Protein 3MPX (pdb70)

Nearest PDB structures (foldseek):
  3mpx-assembly1_A  TM=1.003E+00  e=1.726E-41  Homo sapiens
  4h6y-assembly2_B  TM=5.375E-01  e=2.670E-09  Homo sapiens
  3ky9-assembly2_B  TM=4.849E-01  e=1.649E-07  Homo sapiens
  5n7e-assembly1_B  TM=8.230E-01  e=8.354E-04  Homo sapiens

Structure (mmCIF, N/CA/C/O backbone):
data_3MPX
#
_entry.id   3MPX
#
_cell.length_a   38.140
_cell.length_b   70.645
_cell.length_c   127.800
_cell.angle_alpha   90.000
_cell.angle_beta   90.000
_cell.angle_gamma   90.000
#
_symmetry.space_group_name_H-M   'P 21 21 21'
#
loop_
_entity.id
_entity.type
_entity.pdbx_description
1 polymer 'FYVE, RhoGEF and PH domain-containing protein 5'
2 non-polymer 'UNKNOWN ATOM OR ION'
#
loop_
_atom_site.group_PDB
_atom_site.id
_atom_site.type_symbol
_atom_site.label_atom_id
_atom_site.label_alt_id
_atom_site.label_comp_id
_atom_site.label_asym_id
_atom_site.label_entity_id
_atom_site.label_seq_id
_atom_site.pdbx_PDB_ins_code
_atom_site.Cartn_x
_atom_site.Cartn_y
_atom_site.Cartn_z
_atom_site.occupancy
_atom_site.B_iso_or_equiv
_atom_site.auth_seq_id
_atom_site.auth_comp_id
_atom_site.auth_asym_id
_atom_site.auth_atom_id
_atom_site.pdbx_PDB_model_num
ATOM 1 N N . GLN A 1 20 ? 26.811 6.668 19.751 1.00 16.60 890 GLN A N 1
ATOM 2 C CA . GLN A 1 20 ? 26.928 6.071 18.406 1.00 16.30 890 GLN A CA 1
ATOM 3 C C . GLN A 1 20 ? 27.072 4.545 18.448 1.00 20.57 890 GLN A C 1
ATOM 4 O O . GLN A 1 20 ? 26.276 3.859 17.817 1.00 20.79 890 GLN A O 1
ATOM 10 N N . SER A 1 21 ? 28.064 4.019 19.196 1.00 16.98 891 SER A N 1
ATOM 11 C CA . SER A 1 21 ? 28.266 2.576 19.417 1.00 16.32 891 SER A CA 1
ATOM 12 C C . SER A 1 21 ? 27.147 2.152 20.365 1.00 19.44 891 SER A C 1
ATOM 13 O O . SER A 1 21 ? 26.507 1.116 20.181 1.00 19.76 891 SER A O 1
ATOM 16 N N . ARG A 1 22 ? 26.898 2.997 21.360 1.00 15.84 892 ARG A N 1
ATOM 17 C CA . ARG A 1 22 ? 25.876 2.826 22.370 1.00 15.83 892 ARG A CA 1
ATOM 18 C C . ARG A 1 22 ? 24.492 2.694 21.735 1.00 22.43 892 ARG A C 1
ATOM 19 O O . ARG A 1 22 ? 23.774 1.756 22.084 1.00 23.23 892 ARG A O 1
ATOM 27 N N . ALA A 1 23 ? 24.162 3.552 20.741 1.00 19.21 893 ALA A N 1
ATOM 28 C CA . ALA A 1 23 ? 22.880 3.483 20.028 1.00 18.65 893 ALA A CA 1
ATOM 29 C C . ALA A 1 23 ? 22.863 2.286 19.066 1.00 23.91 893 ALA A C 1
ATOM 30 O O . ALA A 1 23 ? 21.809 1.691 18.838 1.00 23.82 893 ALA A O 1
ATOM 32 N N . LEU A 1 24 ? 24.045 1.906 18.532 1.00 20.29 894 LEU A N 1
ATOM 33 C CA . LEU A 1 24 ? 24.164 0.757 17.639 1.00 18.77 894 LEU A CA 1
ATOM 34 C C . LEU A 1 24 ? 23.823 -0.541 18.392 1.00 23.99 894 LEU A C 1
ATOM 35 O O . LEU A 1 24 ? 23.042 -1.343 17.873 1.00 26.81 894 LEU A O 1
ATOM 40 N N . VAL A 1 25 ? 24.363 -0.724 19.609 1.00 16.53 895 VAL A N 1
ATOM 41 C CA . VAL A 1 25 ? 24.119 -1.913 20.425 1.00 15.48 895 VAL A CA 1
ATOM 42 C C . VAL A 1 25 ? 22.624 -2.001 20.857 1.00 20.35 895 VAL A C 1
ATOM 43 O O . VAL A 1 25 ? 22.095 -3.110 21.012 1.00 20.45 895 VAL A O 1
ATOM 47 N N . ILE A 1 26 ? 21.957 -0.845 21.056 1.00 16.44 896 ILE A N 1
ATOM 48 C CA . ILE A 1 26 ? 20.550 -0.811 21.459 1.00 16.37 896 ILE A CA 1
ATOM 49 C C . ILE A 1 26 ? 19.637 -1.267 20.278 1.00 21.38 896 ILE A C 1
ATOM 50 O O . ILE A 1 26 ? 18.683 -2.011 20.512 1.00 21.77 896 ILE A O 1
ATOM 55 N N . ALA A 1 27 ? 19.969 -0.889 19.025 1.00 16.78 897 ALA A N 1
ATOM 56 C CA . ALA A 1 27 ? 19.196 -1.299 17.858 1.00 16.34 897 ALA A CA 1
ATOM 57 C C . ALA A 1 27 ? 19.394 -2.769 17.642 1.00 20.50 897 ALA A C 1
ATOM 58 O O . ALA A 1 27 ? 18.449 -3.468 17.291 1.00 21.23 897 ALA A O 1
ATOM 60 N N . GLN A 1 28 ? 20.612 -3.264 17.930 1.00 17.63 898 GLN A N 1
ATOM 61 C CA . GLN A 1 28 ? 20.943 -4.687 17.876 1.00 17.15 898 GLN A CA 1
ATOM 62 C C . GLN A 1 28 ? 20.132 -5.405 18.981 1.00 22.49 898 GLN A C 1
ATOM 63 O O . GLN A 1 28 ? 19.542 -6.443 18.693 1.00 24.14 898 GLN A O 1
ATOM 69 N N . GLU A 1 29 ? 20.017 -4.797 20.202 1.00 17.75 899 GLU A N 1
ATOM 70 C CA . GLU A 1 29 ? 19.222 -5.315 21.331 1.00 17.68 899 GLU A CA 1
ATOM 71 C C . GLU A 1 29 ? 17.742 -5.362 20.963 1.00 21.36 899 GLU A C 1
ATOM 72 O O . GLU A 1 29 ? 17.020 -6.266 21.385 1.00 20.73 899 GLU A O 1
ATOM 78 N N . LEU A 1 30 ? 17.303 -4.387 20.163 1.00 18.70 900 LEU A N 1
ATOM 79 C CA . LEU A 1 30 ? 15.937 -4.271 19.690 1.00 18.76 900 LEU A CA 1
ATOM 80 C C . LEU A 1 30 ? 15.654 -5.348 18.662 1.00 22.58 900 LEU A C 1
ATOM 81 O O . LEU A 1 30 ? 14.620 -6.002 18.766 1.00 22.97 900 LEU A O 1
ATOM 86 N N . LEU A 1 31 ? 16.585 -5.574 17.704 1.00 18.15 901 LEU A N 1
ATOM 87 C CA . LEU A 1 31 ? 16.421 -6.613 16.684 1.00 17.34 901 LEU A CA 1
ATOM 88 C C . LEU A 1 31 ? 16.390 -8.025 17.273 1.00 19.18 901 LEU A C 1
ATOM 89 O O . LEU A 1 31 ? 15.499 -8.787 16.932 1.00 19.44 901 LEU A O 1
ATOM 94 N N . SER A 1 32 ? 17.346 -8.370 18.143 1.00 14.98 902 SER A N 1
ATOM 95 C CA . SER A 1 32 ? 17.450 -9.702 18.742 1.00 14.76 902 SER A CA 1
ATOM 96 C C . SER A 1 32 ? 16.198 -10.073 19.535 1.00 17.69 902 SER A C 1
ATOM 97 O O . SER A 1 32 ? 15.675 -11.194 19.380 1.00 15.87 902 SER A O 1
ATOM 100 N N . SER A 1 33 ? 15.715 -9.111 20.370 1.00 14.18 903 SER A N 1
ATOM 101 C CA . SER A 1 33 ? 14.507 -9.249 21.182 1.00 13.08 903 SER A CA 1
ATOM 102 C C . SER A 1 33 ? 13.254 -9.249 20.299 1.00 16.32 903 SER A C 1
ATOM 103 O O . SER A 1 33 ? 12.283 -9.933 20.637 1.00 16.97 903 SER A O 1
ATOM 106 N N . GLU A 1 34 ? 13.278 -8.521 19.164 1.00 11.09 904 GLU A N 1
ATOM 107 C CA . GLU A 1 34 ? 12.148 -8.557 18.242 1.00 11.37 904 GLU A CA 1
ATOM 108 C C . GLU A 1 34 ? 12.014 -9.960 17.632 1.00 16.97 904 GLU A C 1
ATOM 109 O O . GLU A 1 34 ? 10.899 -10.471 17.605 1.00 18.25 904 GLU A O 1
ATOM 115 N N . LYS A 1 35 ? 13.143 -10.594 17.192 1.00 11.77 905 LYS A N 1
ATOM 116 C CA . LYS A 1 35 ? 13.172 -11.958 16.636 1.00 10.61 905 LYS A CA 1
ATOM 117 C C . LYS A 1 35 ? 12.483 -12.909 17.612 1.00 13.89 905 LYS A C 1
ATOM 118 O O . LYS A 1 35 ? 11.536 -13.608 17.239 1.00 14.24 905 LYS A O 1
ATOM 124 N N . ALA A 1 36 ? 12.935 -12.895 18.877 1.00 8.96 906 ALA A N 1
ATOM 125 C CA . ALA A 1 36 ? 12.392 -13.734 19.946 1.00 7.69 906 ALA A CA 1
ATOM 126 C C . ALA A 1 36 ? 10.892 -13.523 20.168 1.00 12.58 906 ALA A C 1
ATOM 127 O O . ALA A 1 36 ? 10.195 -14.479 20.523 1.00 13.95 906 ALA A O 1
ATOM 129 N N . TYR A 1 37 ? 10.408 -12.273 19.957 1.00 7.38 907 TYR A N 1
ATOM 130 C CA . TYR A 1 37 ? 9.022 -11.859 20.119 1.00 6.23 907 TYR A CA 1
ATOM 131 C C . TYR A 1 37 ? 8.150 -12.366 18.976 1.00 15.09 907 TYR A C 1
ATOM 132 O O . TYR A 1 37 ? 7.016 -12.799 19.214 1.00 15.33 907 TYR A O 1
ATOM 141 N N . VAL A 1 38 ? 8.684 -12.315 17.740 1.00 14.40 908 VAL A N 1
ATOM 142 C CA . VAL A 1 38 ? 8.019 -12.755 16.511 1.00 15.16 908 VAL A CA 1
ATOM 143 C C . VAL A 1 38 ? 7.887 -14.290 16.532 1.00 26.19 908 VAL A C 1
ATOM 144 O O . VAL A 1 38 ? 6.837 -14.818 16.168 1.00 26.72 908 VAL A O 1
ATOM 148 N N . GLU A 1 39 ? 8.915 -14.984 17.054 1.00 26.76 909 GLU A N 1
ATOM 149 C CA . GLU A 1 39 ? 8.950 -16.436 17.262 1.00 27.72 909 GLU A CA 1
ATOM 150 C C . GLU A 1 39 ? 7.841 -16.799 18.279 1.00 32.59 909 GLU A C 1
ATOM 151 O O . GLU A 1 39 ? 7.119 -17.780 18.098 1.00 33.20 909 GLU A O 1
ATOM 165 N N . LEU A 1 41 ? 5.128 -14.852 19.014 1.00 17.42 911 LEU A N 1
ATOM 166 C CA . LEU A 1 41 ? 3.803 -14.545 18.468 1.00 15.86 911 LEU A CA 1
ATOM 167 C C . LEU A 1 41 ? 3.341 -15.603 17.488 1.00 20.83 911 LEU A C 1
ATOM 168 O O . LEU A 1 41 ? 2.138 -15.839 17.382 1.00 21.69 911 LEU A O 1
ATOM 173 N N . GLN A 1 42 ? 4.308 -16.240 16.791 1.00 17.12 912 GLN A N 1
ATOM 174 C CA . GLN A 1 42 ? 4.153 -17.312 15.809 1.00 16.46 912 GLN A CA 1
ATOM 175 C C . GLN A 1 42 ? 3.461 -18.492 16.481 1.00 20.52 912 GLN A C 1
ATOM 176 O O . GL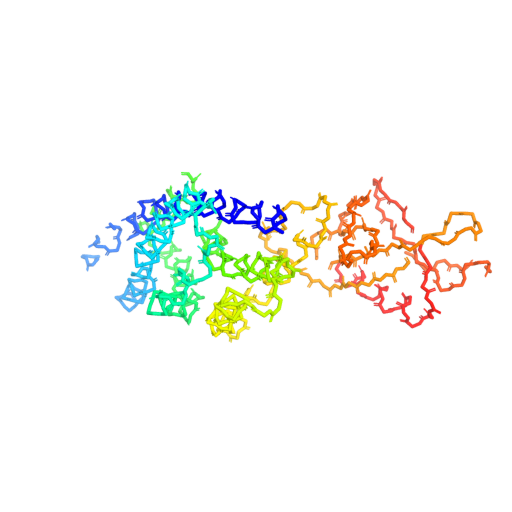N A 1 42 ? 2.326 -18.805 16.124 1.00 18.92 912 GLN A O 1
ATOM 182 N N . HIS A 1 43 ? 4.126 -19.087 17.499 1.00 19.91 913 HIS A N 1
ATOM 183 C CA . HIS A 1 43 ? 3.697 -20.255 18.289 1.00 21.49 913 HIS A CA 1
ATOM 184 C C . HIS A 1 43 ? 2.447 -19.993 19.102 1.00 24.22 913 HIS A C 1
ATOM 185 O O . HIS A 1 43 ? 1.707 -20.931 19.410 1.00 22.99 913 HIS A O 1
ATOM 192 N N . LEU A 1 44 ? 2.181 -18.713 19.407 1.00 19.93 914 LEU A N 1
ATOM 193 C CA . LEU A 1 44 ? 0.967 -18.308 20.072 1.00 18.82 914 LEU A CA 1
ATOM 194 C C . LEU A 1 44 ? -0.189 -18.486 19.084 1.00 23.94 914 LEU A C 1
ATOM 195 O O . LEU A 1 44 ? -1.218 -19.050 19.438 1.00 23.66 914 LEU A O 1
ATOM 200 N N . ASN A 1 45 ? 0.001 -18.049 17.831 1.00 21.33 915 ASN A N 1
ATOM 201 C CA . ASN A 1 45 ? -1.021 -18.132 16.795 1.00 21.11 915 ASN A CA 1
ATOM 202 C C . ASN A 1 45 ? -1.309 -19.563 16.356 1.00 26.11 915 ASN A C 1
ATOM 203 O O . ASN A 1 45 ? -2.456 -19.886 16.042 1.00 25.71 915 ASN A O 1
ATOM 208 N N . LEU A 1 46 ? -0.290 -20.418 16.367 1.00 23.80 916 LEU A N 1
ATOM 209 C CA . LEU A 1 46 ? -0.445 -21.811 15.987 1.00 24.62 916 LEU A CA 1
ATOM 210 C C . LEU A 1 46 ? -1.055 -22.611 17.128 1.00 29.05 916 LEU A C 1
ATOM 211 O O . LEU A 1 46 ? -2.025 -23.328 16.902 1.00 30.08 916 LEU A O 1
ATOM 216 N N . ASP A 1 47 ? -0.502 -22.485 18.343 1.00 24.20 917 ASP A N 1
ATOM 217 C CA . ASP A 1 47 ? -0.897 -23.299 19.488 1.00 23.37 917 ASP A CA 1
ATOM 218 C C . ASP A 1 47 ? -2.007 -22.703 20.362 1.00 23.91 917 ASP A C 1
ATOM 219 O O . ASP A 1 47 ? -2.647 -23.446 21.118 1.00 22.88 917 ASP A O 1
ATOM 224 N N . PHE A 1 48 ? -2.231 -21.389 20.290 1.00 17.68 918 PHE A N 1
ATOM 225 C CA . PHE A 1 48 ? -3.276 -20.799 21.104 1.00 16.02 918 PHE A CA 1
ATOM 226 C C . PHE A 1 48 ? -4.434 -20.355 20.220 1.00 22.62 918 PHE A C 1
ATOM 227 O O . PHE A 1 48 ? -5.484 -20.981 20.284 1.00 24.48 918 PHE A O 1
ATOM 235 N N . HIS A 1 49 ? -4.246 -19.333 19.373 1.00 17.78 919 HIS A N 1
ATOM 236 C CA . HIS A 1 49 ? -5.302 -18.853 18.498 1.00 17.72 919 HIS A CA 1
ATOM 237 C C . HIS A 1 49 ? -5.859 -20.014 17.637 1.00 23.22 919 HIS A C 1
ATOM 238 O O . HIS A 1 49 ? -7.058 -20.304 17.728 1.00 23.97 919 HIS A O 1
ATOM 245 N N . GLY A 1 50 ? -4.991 -20.684 16.868 1.00 18.63 920 GLY A N 1
ATOM 246 C CA . GLY A 1 50 ? -5.364 -21.800 16.005 1.00 18.10 920 GLY A CA 1
ATOM 247 C C . GLY A 1 50 ? -6.162 -22.893 16.699 1.00 23.95 920 GLY A C 1
ATOM 248 O O . GLY A 1 50 ? -7.240 -23.265 16.227 1.00 23.83 920 GLY A O 1
ATOM 249 N N . ALA A 1 51 ? -5.661 -23.386 17.857 1.00 21.09 921 ALA A N 1
ATOM 250 C CA . ALA A 1 51 ? -6.314 -24.445 18.634 1.00 20.83 921 ALA A CA 1
ATOM 251 C C . ALA A 1 51 ? -7.660 -24.006 19.224 1.00 26.10 921 ALA A C 1
ATOM 252 O O . ALA A 1 51 ? -8.589 -24.816 19.297 1.00 25.41 921 ALA A O 1
ATOM 254 N N . VAL A 1 52 ? -7.767 -22.729 19.628 1.00 23.91 922 VAL A N 1
ATOM 255 C CA . VAL A 1 52 ? -9.003 -22.183 20.188 1.00 24.27 922 VAL A CA 1
ATOM 256 C C . VAL A 1 52 ? -10.013 -21.932 19.049 1.00 31.10 922 VAL A C 1
ATOM 257 O O . VAL A 1 52 ? -11.186 -22.282 19.205 1.00 30.20 922 VAL A O 1
ATOM 269 N N . ARG A 1 54 ? -10.166 -23.626 16.210 1.00 27.81 924 ARG A N 1
ATOM 270 C CA . ARG A 1 54 ? -10.565 -25.002 15.891 1.00 26.69 924 ARG A CA 1
ATOM 271 C C . ARG A 1 54 ? -11.638 -25.484 16.873 1.00 29.32 924 ARG A C 1
ATOM 272 O O . ARG A 1 54 ? -12.683 -25.967 16.430 1.00 30.37 924 ARG A O 1
ATOM 280 N N . ALA A 1 55 ? -11.416 -25.295 18.188 1.00 23.44 925 ALA A N 1
ATOM 281 C CA . ALA A 1 55 ? -12.390 -25.688 19.211 1.00 22.45 925 ALA A CA 1
ATOM 282 C C . ALA A 1 55 ? -13.704 -24.921 19.051 1.00 25.36 925 ALA A C 1
ATOM 283 O O . ALA A 1 55 ? -14.737 -25.560 18.874 1.00 25.85 925 ALA A O 1
ATOM 285 N N . LEU A 1 56 ? -13.665 -23.559 19.078 1.00 20.17 926 LEU A N 1
ATOM 286 C CA . LEU A 1 56 ? -14.842 -22.681 18.963 1.00 18.25 926 LEU A CA 1
ATOM 287 C C . LEU A 1 56 ? -15.676 -22.995 17.712 1.00 22.44 926 LEU A C 1
ATOM 288 O O . LEU A 1 56 ? -16.902 -23.037 17.820 1.00 20.79 926 LEU A O 1
ATOM 293 N N . ASP A 1 57 ? -15.015 -23.311 16.561 1.00 21.29 927 ASP A N 1
ATOM 294 C CA . ASP A 1 57 ? -15.672 -23.738 15.309 1.00 21.98 927 ASP A CA 1
ATOM 295 C C . ASP A 1 57 ? -16.504 -25.013 15.526 1.00 27.78 927 ASP A C 1
ATOM 296 O O . ASP A 1 57 ? -17.588 -25.125 14.938 1.00 28.56 927 ASP A O 1
ATOM 301 N N . ASP A 1 58 ? -16.017 -25.954 16.396 1.00 23.81 928 ASP A N 1
ATOM 302 C CA . ASP A 1 58 ? -16.729 -27.198 16.736 1.00 23.07 928 ASP A CA 1
ATOM 303 C C . ASP A 1 58 ? -17.929 -26.899 17.639 1.00 29.78 928 ASP A C 1
ATOM 304 O O . ASP A 1 58 ? -18.986 -27.534 17.520 1.00 28.25 928 ASP A O 1
ATOM 317 N N . ASP A 1 60 ? -19.760 -24.324 17.695 1.00 31.37 930 ASP A N 1
ATOM 318 C CA . ASP A 1 60 ? -20.859 -23.663 17.000 1.00 30.71 930 ASP A CA 1
ATOM 319 C C . ASP A 1 60 ? -22.059 -24.620 16.889 1.00 34.81 930 ASP A C 1
ATOM 320 O O . ASP A 1 60 ? -23.191 -24.196 17.116 1.00 34.76 930 ASP A O 1
ATOM 325 N N . HIS A 1 61 ? -21.779 -25.929 16.660 1.00 31.33 931 HIS A N 1
ATOM 326 C CA . HIS A 1 61 ? -22.732 -27.040 16.525 1.00 30.59 931 HIS A CA 1
ATOM 327 C C . HIS A 1 61 ? -23.134 -27.725 17.858 1.00 33.43 931 HIS A C 1
ATOM 328 O O . HIS A 1 61 ? -23.939 -28.657 17.814 1.00 33.85 931 HIS A O 1
ATOM 335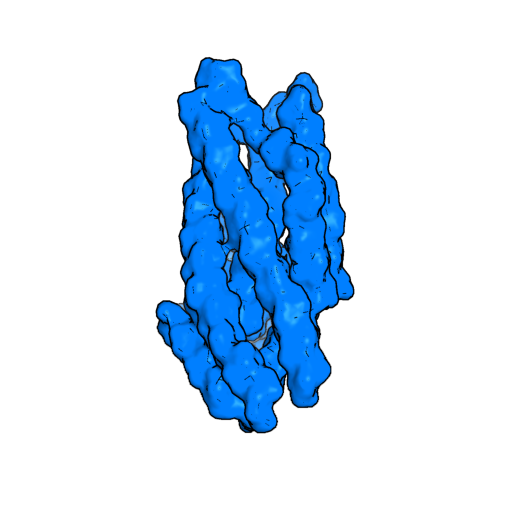 N N . GLU A 1 62 ? -22.616 -27.272 19.026 1.00 28.63 932 GLU A N 1
ATOM 336 C CA . GLU A 1 62 ? -22.951 -27.841 20.352 1.00 42.52 932 GLU A CA 1
ATOM 337 C C . GLU A 1 62 ? -24.447 -28.170 20.506 1.00 62.30 932 GLU A C 1
ATOM 338 O O . GLU A 1 62 ? -25.289 -27.473 19.942 1.00 15.81 932 GLU A O 1
ATOM 344 N N . ASP A 1 65 ? -23.346 -18.359 26.148 1.00 23.01 935 ASP A N 1
ATOM 345 C CA . ASP A 1 65 ? -22.880 -19.460 25.294 1.00 23.42 935 ASP A CA 1
ATOM 346 C C . ASP A 1 65 ? -22.347 -18.953 23.925 1.00 29.46 935 ASP A C 1
ATOM 347 O O . ASP A 1 65 ? -21.135 -18.847 23.798 1.00 30.45 935 ASP A O 1
ATOM 349 N N . THR A 1 66 ? -23.218 -18.611 22.925 1.00 26.38 936 THR A N 1
ATOM 350 C CA . THR A 1 66 ? -22.804 -18.055 21.606 1.00 26.34 936 THR A CA 1
ATOM 351 C C . THR A 1 66 ? -22.095 -16.707 21.868 1.00 28.91 936 THR A C 1
ATOM 352 O O . THR A 1 66 ? -21.085 -16.380 21.226 1.00 29.23 936 THR A O 1
ATOM 356 N N . LEU A 1 67 ? -22.652 -15.938 22.817 1.00 22.59 937 LEU A N 1
ATOM 357 C CA . LEU A 1 67 ? -22.161 -14.629 23.222 1.00 21.65 937 LEU A CA 1
ATOM 358 C C . LEU A 1 67 ? -20.683 -14.675 23.660 1.00 26.11 937 LEU A C 1
ATOM 359 O O . LEU A 1 67 ? -19.864 -13.891 23.157 1.00 25.27 937 LEU A O 1
ATOM 364 N N . ALA A 1 68 ? -20.365 -15.621 24.572 1.00 21.46 938 ALA A N 1
ATOM 365 C CA . ALA A 1 68 ? -19.044 -15.867 25.107 1.00 20.15 938 ALA A CA 1
ATOM 366 C C . ALA A 1 68 ? -18.075 -16.211 23.972 1.00 22.83 938 ALA A C 1
ATOM 367 O O . ALA A 1 68 ? -16.983 -15.638 23.912 1.00 22.64 938 ALA A O 1
ATOM 369 N N . ARG A 1 69 ? -18.500 -17.089 23.042 1.00 18.90 939 ARG A N 1
ATOM 370 C CA . ARG A 1 69 ? -17.726 -17.505 21.871 1.00 19.17 939 ARG A CA 1
ATOM 371 C C . ARG A 1 69 ? -17.424 -16.305 20.946 1.00 23.96 939 ARG A C 1
ATOM 372 O O . ARG A 1 69 ? -16.283 -16.136 20.497 1.00 23.32 939 ARG A O 1
ATOM 380 N N . GLU A 1 70 ? -18.455 -15.470 20.664 1.00 20.33 940 GLU A N 1
ATOM 381 C CA . GLU A 1 70 ? -18.302 -14.323 19.761 1.00 19.55 940 GLU A CA 1
ATOM 382 C C . GLU A 1 70 ? -17.319 -13.292 20.297 1.00 21.17 940 GLU A C 1
ATOM 383 O O . GLU A 1 70 ? -16.523 -12.746 19.530 1.00 20.63 940 GLU A O 1
ATOM 389 N N . GLU A 1 71 ? -17.356 -13.069 21.617 1.00 16.17 941 GLU A N 1
ATOM 390 C CA . GLU A 1 71 ? -16.455 -12.180 22.325 1.00 15.09 941 GLU A CA 1
ATOM 391 C C . GLU A 1 71 ? -15.066 -12.800 22.339 1.00 20.47 941 GLU A C 1
ATOM 392 O O . GLU A 1 71 ? -14.111 -12.103 21.997 1.00 20.68 941 GLU A O 1
ATOM 398 N N . LEU A 1 72 ? -14.953 -14.133 22.586 1.00 17.37 942 LEU A N 1
ATOM 399 C CA . LEU A 1 72 ? -13.661 -14.830 22.494 1.00 17.34 942 LEU A CA 1
ATOM 400 C C . LEU A 1 72 ? -13.041 -14.660 21.091 1.00 22.08 942 LEU A C 1
ATOM 401 O O . LEU A 1 72 ? -11.872 -14.284 20.970 1.00 21.84 942 LEU A O 1
ATOM 406 N N . ARG A 1 73 ? -13.853 -14.881 20.041 1.00 17.91 943 ARG A N 1
ATOM 407 C CA . ARG A 1 73 ? -13.445 -14.737 18.649 1.00 17.49 943 ARG A CA 1
ATOM 408 C C . ARG A 1 73 ? -12.929 -13.320 18.300 1.00 20.12 943 ARG A C 1
ATOM 409 O O . ARG A 1 73 ? -11.976 -13.200 17.517 1.00 20.21 943 ARG A O 1
ATOM 417 N N . GLN A 1 74 ? -13.558 -12.260 18.875 1.00 14.33 944 GLN A N 1
ATOM 418 C CA . GLN A 1 74 ? -13.191 -10.860 18.612 1.00 13.27 944 GLN A CA 1
ATOM 419 C C . GLN A 1 74 ? -11.821 -10.532 19.218 1.00 17.33 944 GLN A C 1
ATOM 420 O O . GLN A 1 74 ? -10.938 -10.110 18.490 1.00 16.15 944 GLN A O 1
ATOM 426 N N . GLY A 1 75 ? -11.645 -10.820 20.510 1.00 15.41 945 GLY A N 1
ATOM 427 C CA . GLY A 1 75 ? -10.400 -10.639 21.251 1.00 14.92 945 GLY A CA 1
ATOM 428 C C . GLY A 1 75 ? -9.274 -11.470 20.678 1.00 19.23 945 GLY A C 1
ATOM 429 O O . GLY A 1 75 ? -8.139 -11.004 20.604 1.00 20.17 945 GLY A O 1
ATOM 430 N N . LEU A 1 76 ? -9.582 -12.685 20.215 1.00 15.43 946 LEU A N 1
ATOM 431 C CA . LEU A 1 76 ? -8.585 -13.577 19.597 1.00 14.49 946 LEU A CA 1
ATOM 432 C C . LEU A 1 76 ? -8.205 -13.155 18.188 1.00 14.57 946 LEU A C 1
ATOM 433 O O . LEU A 1 76 ? -7.159 -13.574 17.725 1.00 12.20 946 LEU A O 1
ATOM 438 N N . SER A 1 77 ? -9.031 -12.314 17.511 1.00 11.71 947 SER A N 1
ATOM 439 C CA . SER A 1 77 ? -8.759 -11.871 16.136 1.00 11.61 947 SER A CA 1
ATOM 440 C C . SER A 1 77 ? -7.553 -10.931 16.044 1.00 15.30 947 SER A C 1
ATOM 441 O O . SER A 1 77 ? -6.930 -10.812 14.985 1.00 15.71 947 SER A O 1
ATOM 444 N N . GLU A 1 78 ? -7.228 -10.283 17.163 1.00 10.69 948 GLU A N 1
ATOM 445 C CA . GLU A 1 78 ? -6.136 -9.341 17.308 1.00 10.00 948 GLU A CA 1
ATOM 446 C C . GLU A 1 78 ? -4.761 -9.992 17.231 1.00 14.75 948 GLU A C 1
ATOM 447 O O . GLU A 1 78 ? -3.828 -9.363 16.733 1.00 14.53 948 GLU A O 1
ATOM 453 N N . LEU A 1 79 ? -4.642 -11.261 17.678 1.00 12.07 949 LEU A N 1
ATOM 454 C CA . LEU A 1 79 ? -3.375 -12.000 17.701 1.00 11.43 949 LEU A CA 1
ATOM 455 C C . LEU A 1 79 ? -2.738 -12.119 16.318 1.00 12.95 949 LEU A C 1
ATOM 456 O O . LEU A 1 79 ? -1.596 -11.672 16.216 1.00 11.64 949 LEU A O 1
ATOM 461 N N . PRO A 1 80 ? -3.442 -12.600 15.240 1.00 9.45 950 PRO A N 1
ATOM 462 C CA . PRO A 1 80 ? -2.814 -12.644 13.892 1.00 8.02 950 PRO A CA 1
ATOM 463 C C . PRO A 1 80 ? -2.406 -11.267 13.334 1.00 12.40 950 PRO A C 1
ATOM 464 O O . PRO A 1 80 ? -1.352 -11.139 12.698 1.00 11.32 950 PRO A O 1
ATOM 468 N N . ALA A 1 81 ? -3.225 -10.233 13.610 1.00 9.32 951 ALA A N 1
ATOM 469 C CA . ALA A 1 81 ? -2.975 -8.856 13.201 1.00 9.22 951 ALA A CA 1
ATOM 470 C C . ALA A 1 81 ? -1.705 -8.332 13.853 1.00 13.98 951 ALA A C 1
ATOM 471 O O . ALA A 1 81 ? -0.968 -7.577 13.216 1.00 13.90 951 ALA A O 1
ATOM 473 N N . ILE A 1 82 ? -1.466 -8.712 15.132 1.00 10.68 952 ILE A N 1
ATOM 474 C CA . ILE A 1 82 ? -0.274 -8.312 15.885 1.00 10.45 952 ILE A CA 1
ATOM 475 C C . ILE A 1 82 ? 0.920 -9.068 15.339 1.00 15.05 952 ILE A C 1
ATOM 476 O O . ILE A 1 82 ? 1.924 -8.444 15.034 1.00 14.70 952 ILE A O 1
ATOM 481 N N . HIS A 1 83 ? 0.790 -10.386 15.148 1.00 14.04 953 HIS A N 1
ATOM 482 C CA . HIS A 1 83 ? 1.849 -11.218 14.575 1.00 15.26 953 HIS A CA 1
ATOM 483 C C . HIS A 1 83 ? 2.393 -10.625 13.244 1.00 20.01 953 HIS A C 1
ATOM 484 O O . HIS A 1 83 ? 3.611 -10.496 13.077 1.00 19.55 953 HIS A O 1
ATOM 491 N N . ASP A 1 84 ? 1.475 -10.217 12.339 1.00 15.96 954 ASP A N 1
ATOM 492 C CA . ASP A 1 84 ? 1.782 -9.650 11.041 1.00 15.31 954 ASP A CA 1
ATOM 493 C C . ASP A 1 84 ? 2.482 -8.323 11.184 1.00 20.51 954 ASP A C 1
ATOM 494 O O . ASP A 1 84 ? 3.440 -8.061 10.437 1.00 22.14 954 ASP A O 1
ATOM 499 N N . LEU A 1 85 ? 2.046 -7.504 12.174 1.00 15.34 955 LEU A N 1
ATOM 500 C CA . LEU A 1 85 ? 2.625 -6.189 12.452 1.00 14.98 955 LEU A CA 1
ATOM 501 C C . LEU A 1 85 ? 4.093 -6.324 12.806 1.00 21.07 955 LEU A C 1
ATOM 502 O O . LEU A 1 85 ? 4.925 -5.628 12.218 1.00 22.73 955 LEU A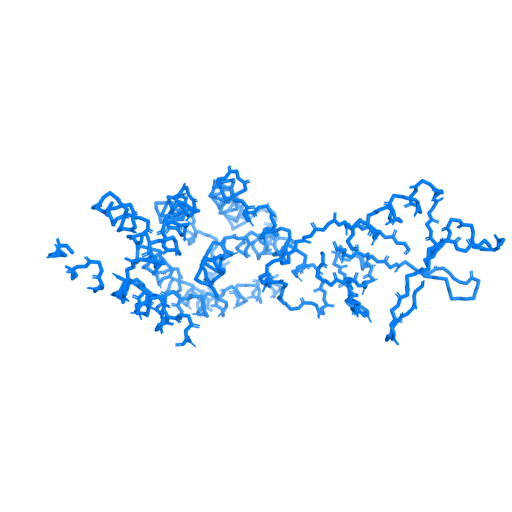 O 1
ATOM 507 N N . HIS A 1 86 ? 4.406 -7.257 13.721 1.00 16.72 956 HIS A N 1
ATOM 508 C CA . HIS A 1 86 ? 5.747 -7.497 14.220 1.00 16.16 956 HIS A CA 1
ATOM 509 C C . HIS A 1 86 ? 6.602 -8.273 13.221 1.00 21.48 956 HIS A C 1
ATOM 510 O O . HIS A 1 86 ? 7.808 -7.995 13.123 1.00 21.14 956 HIS A O 1
ATOM 517 N N . GLN A 1 87 ? 5.981 -9.158 12.404 1.00 18.46 957 GLN A N 1
ATOM 518 C CA . GLN A 1 87 ? 6.708 -9.837 11.323 1.00 18.45 957 GLN A CA 1
ATOM 519 C C . GLN A 1 87 ? 7.320 -8.752 10.388 1.00 19.51 957 GLN A C 1
ATOM 520 O O . GLN A 1 87 ? 8.500 -8.840 10.059 1.00 18.92 957 GLN A O 1
ATOM 526 N N . GLY A 1 88 ? 6.539 -7.710 10.083 1.00 13.38 958 GLY A N 1
ATOM 527 C CA . GLY A 1 88 ? 6.965 -6.577 9.274 1.00 13.21 958 GLY A CA 1
ATOM 528 C C . GLY A 1 88 ? 8.054 -5.729 9.900 1.00 19.08 958 GLY A C 1
ATOM 529 O O . GLY A 1 88 ? 9.008 -5.371 9.201 1.00 19.25 958 GLY A O 1
ATOM 530 N N . ILE A 1 89 ? 7.901 -5.376 11.224 1.00 15.64 959 ILE A N 1
ATOM 531 C CA . ILE A 1 89 ? 8.858 -4.607 12.036 1.00 15.17 959 ILE A CA 1
ATOM 532 C C . ILE A 1 89 ? 10.227 -5.336 11.979 1.00 21.69 959 ILE A C 1
ATOM 533 O O . ILE A 1 89 ? 11.227 -4.713 11.638 1.00 22.53 959 ILE A O 1
ATOM 538 N N . LEU A 1 90 ? 10.240 -6.659 12.246 1.00 18.37 960 LEU A N 1
ATOM 539 C CA . LEU A 1 90 ? 11.416 -7.525 12.147 1.00 18.11 960 LEU A CA 1
ATOM 540 C C . LEU A 1 90 ? 12.093 -7.439 10.744 1.00 23.20 960 LEU A C 1
ATOM 541 O O . LEU A 1 90 ? 13.297 -7.233 10.683 1.00 24.18 960 LEU A O 1
ATOM 546 N N . GLU A 1 91 ? 11.329 -7.588 9.647 1.00 18.93 961 GLU A N 1
ATOM 547 C CA . GLU A 1 91 ? 11.852 -7.528 8.285 1.00 18.88 961 GLU A CA 1
ATOM 548 C C . GLU A 1 91 ? 12.517 -6.175 8.000 1.00 24.21 961 GLU A C 1
ATOM 549 O O . GLU A 1 91 ? 13.603 -6.149 7.424 1.00 25.70 961 GLU A O 1
ATOM 551 N N . GLU A 1 92 ? 11.906 -5.068 8.453 1.00 19.38 962 GLU A N 1
ATOM 552 C CA . GLU A 1 92 ? 12.448 -3.716 8.290 1.00 18.41 962 GLU A CA 1
ATOM 553 C C . GLU A 1 92 ? 13.670 -3.522 9.188 1.00 23.59 962 GLU A C 1
ATOM 554 O O . GLU A 1 92 ? 14.654 -2.930 8.755 1.00 23.04 962 GLU A O 1
ATOM 556 N N . LEU A 1 93 ? 13.608 -4.032 10.438 1.00 20.93 963 LEU A N 1
ATOM 557 C CA . LEU A 1 93 ? 14.700 -3.933 11.398 1.00 20.11 963 LEU A CA 1
ATOM 558 C C . LEU A 1 93 ? 15.923 -4.715 10.925 1.00 25.33 963 LEU A C 1
ATOM 559 O O . LEU A 1 93 ? 17.033 -4.175 10.958 1.00 24.66 963 LEU A O 1
ATOM 564 N N . GLU A 1 94 ? 15.715 -5.960 10.438 1.00 23.45 964 GLU A N 1
ATOM 565 C CA . GLU A 1 94 ? 16.781 -6.826 9.923 1.00 24.09 964 GLU A CA 1
ATOM 566 C C . GLU A 1 94 ? 17.575 -6.096 8.845 1.00 31.74 964 GLU A C 1
ATOM 567 O O . GLU A 1 94 ? 18.795 -6.001 8.961 1.00 31.57 964 GLU A O 1
ATOM 569 N N . GLU A 1 95 ? 16.862 -5.503 7.861 1.00 30.76 965 GLU A N 1
ATOM 570 C CA . GLU A 1 95 ? 17.408 -4.782 6.717 1.00 31.66 965 GLU A CA 1
ATOM 571 C C . GLU A 1 95 ? 18.119 -3.486 7.103 1.00 37.96 965 GLU A C 1
ATOM 572 O O . GLU A 1 95 ? 19.195 -3.213 6.562 1.00 39.90 965 GLU A O 1
ATOM 574 N N . ARG A 1 96 ? 17.528 -2.693 8.015 1.00 33.14 966 ARG A N 1
ATOM 575 C CA . ARG A 1 96 ? 18.078 -1.410 8.473 1.00 32.82 966 ARG A CA 1
ATOM 576 C C . ARG A 1 96 ? 19.387 -1.540 9.258 1.00 37.98 966 ARG A C 1
ATOM 577 O O . ARG A 1 96 ? 20.222 -0.635 9.194 1.00 38.12 966 ARG A O 1
ATOM 585 N N . LEU A 1 97 ? 19.570 -2.659 9.973 1.00 34.54 967 LEU A N 1
ATOM 586 C CA . LEU A 1 97 ? 20.775 -2.934 10.743 1.00 34.41 967 LEU A CA 1
ATOM 587 C C . LEU A 1 97 ? 21.889 -3.531 9.878 1.00 40.64 967 LEU A C 1
ATOM 588 O O . LEU A 1 97 ? 23.054 -3.537 10.284 1.00 40.77 967 LEU A O 1
ATOM 593 N N . SER A 1 98 ? 21.534 -3.996 8.675 1.00 38.17 968 SER A N 1
ATOM 594 C CA . SER A 1 98 ? 22.469 -4.533 7.698 1.00 38.22 968 SER A CA 1
ATOM 595 C C . SER A 1 98 ? 23.123 -3.354 6.974 1.00 43.87 968 SER A C 1
ATOM 596 O O . SER A 1 98 ? 24.303 -3.426 6.617 1.00 44.99 968 SER A O 1
ATOM 599 N N . ASN A 1 99 ? 22.362 -2.261 6.778 1.00 39.13 969 ASN A N 1
ATOM 600 C CA . ASN A 1 99 ? 22.866 -1.058 6.127 1.00 38.19 969 ASN A CA 1
ATOM 601 C C . ASN A 1 99 ? 23.060 0.073 7.160 1.00 39.37 969 ASN A C 1
ATOM 602 O O . ASN A 1 99 ? 22.759 1.236 6.858 1.00 39.65 969 ASN A O 1
ATOM 607 N N . TRP A 1 100 ? 23.593 -0.262 8.365 1.00 32.25 970 TRP A N 1
ATOM 608 C CA . TRP A 1 100 ? 23.791 0.726 9.430 1.00 30.73 970 TRP A CA 1
ATOM 609 C C . TRP A 1 100 ? 24.923 1.713 9.149 1.00 35.56 970 TRP A C 1
ATOM 610 O O . TRP A 1 100 ? 24.863 2.843 9.655 1.00 36.49 970 TRP A O 1
ATOM 621 N N . GLU A 1 101 ? 25.929 1.321 8.339 1.00 30.93 971 GLU A N 1
ATOM 622 C CA . GLU A 1 101 ? 27.052 2.211 8.023 1.00 30.58 971 GLU A CA 1
ATOM 623 C C . GLU A 1 101 ? 26.763 3.151 6.834 1.00 33.79 971 GLU A C 1
ATOM 624 O O . GLU A 1 101 ? 27.685 3.799 6.335 1.00 34.76 971 GLU A O 1
ATOM 626 N N . SER A 1 102 ? 25.490 3.254 6.411 1.00 28.64 972 SER A N 1
ATOM 627 C CA . SER A 1 102 ? 25.031 4.132 5.327 1.00 27.36 972 SER A CA 1
ATOM 628 C C . SER A 1 102 ? 23.912 5.043 5.868 1.00 30.08 972 SER A C 1
ATOM 629 O O . SER A 1 102 ? 23.987 6.265 5.713 1.00 29.49 972 SER A O 1
ATOM 631 N N . GLN A 1 103 ? 22.896 4.434 6.534 1.00 25.16 973 GLN A N 1
ATOM 632 C CA . GLN A 1 103 ? 21.774 5.094 7.211 1.00 23.65 973 GLN A CA 1
ATOM 633 C C . GLN A 1 103 ? 21.673 4.456 8.601 1.00 26.32 973 GLN A C 1
ATOM 634 O O . GLN A 1 103 ? 21.573 3.238 8.708 1.00 26.23 973 GLN A O 1
ATOM 637 N N . GLN A 1 104 ? 21.741 5.265 9.659 1.00 22.44 974 GLN A N 1
ATOM 638 C CA . GLN A 1 104 ? 21.678 4.785 11.045 1.00 21.85 974 GLN A CA 1
ATOM 639 C C . GLN A 1 104 ? 20.372 5.273 11.700 1.00 25.65 974 GLN A C 1
ATOM 640 O O . GLN A 1 104 ? 20.375 6.008 12.696 1.00 24.71 974 GLN A O 1
ATOM 646 N N . LYS A 1 105 ? 19.245 4.809 11.114 1.00 23.37 975 LYS A N 1
ATOM 647 C CA . LYS A 1 105 ? 17.864 5.143 11.461 1.00 23.14 975 LYS A CA 1
ATOM 648 C C . LYS A 1 105 ? 16.975 3.895 11.665 1.00 28.68 975 LYS A C 1
ATOM 649 O O . LYS A 1 105 ? 16.961 3.007 10.802 1.00 28.73 975 LYS A O 1
ATOM 651 N N . VAL A 1 106 ? 16.221 3.844 12.805 1.00 23.72 976 VAL A N 1
ATOM 652 C CA . VAL A 1 106 ? 15.268 2.763 13.125 1.00 21.70 976 VAL A CA 1
ATOM 653 C C . VAL A 1 106 ? 13.931 3.286 13.631 1.00 22.10 976 VAL A C 1
ATOM 654 O O . VAL A 1 106 ? 12.923 2.637 13.377 1.00 20.11 976 VAL A O 1
ATOM 658 N N . ALA A 1 107 ? 13.923 4.405 14.393 1.00 18.17 977 ALA A N 1
ATOM 659 C CA . ALA A 1 107 ? 12.718 4.968 15.010 1.00 18.08 977 ALA A CA 1
ATOM 660 C C . ALA A 1 107 ? 11.509 5.076 14.053 1.00 23.18 977 ALA A C 1
ATOM 661 O O . ALA A 1 107 ? 10.430 4.578 14.394 1.00 22.79 977 ALA A O 1
ATOM 663 N N . ASP A 1 108 ? 11.720 5.617 12.832 1.00 19.99 978 ASP A N 1
ATOM 664 C CA . ASP A 1 108 ? 10.692 5.799 11.789 1.00 20.22 978 ASP A CA 1
ATOM 665 C C . ASP A 1 108 ? 9.928 4.504 11.407 1.00 21.47 978 ASP A C 1
ATOM 666 O O . ASP A 1 108 ? 8.844 4.587 10.828 1.00 21.79 978 ASP A O 1
ATOM 671 N N . VAL A 1 109 ? 10.482 3.334 11.736 1.00 14.77 979 VAL A N 1
ATOM 672 C CA . VAL A 1 109 ? 9.827 2.044 11.541 1.00 14.08 979 VAL A CA 1
ATOM 673 C C . VAL A 1 109 ? 8.565 1.995 12.433 1.00 17.88 979 VAL A C 1
ATOM 674 O O . VAL A 1 109 ? 7.556 1.428 12.019 1.00 18.42 979 VAL A O 1
ATOM 678 N N . PHE A 1 110 ? 8.615 2.594 13.636 1.00 12.89 980 PHE A N 1
ATOM 679 C CA . PHE A 1 110 ? 7.458 2.610 14.526 1.00 12.42 980 PHE A CA 1
ATOM 680 C C . PHE A 1 110 ? 6.395 3.612 14.034 1.00 15.26 980 PHE A C 1
ATOM 681 O O . PHE A 1 110 ? 5.225 3.251 13.927 1.00 14.77 980 PHE A O 1
ATOM 689 N N . LEU A 1 111 ? 6.820 4.836 13.695 1.00 12.81 981 LEU A N 1
ATOM 690 C CA . LEU A 1 111 ? 6.013 5.947 13.165 1.00 13.38 981 LEU A CA 1
ATOM 691 C C . LEU A 1 111 ? 5.176 5.539 11.951 1.00 19.43 981 LEU A C 1
ATOM 692 O O . LEU A 1 111 ? 4.018 5.962 11.806 1.00 20.60 981 LEU A O 1
ATOM 697 N N . ALA A 1 112 ? 5.785 4.754 11.056 1.00 15.78 982 ALA A N 1
ATOM 698 C CA . ALA A 1 112 ? 5.159 4.280 9.826 1.00 16.08 982 ALA A CA 1
ATOM 699 C C . ALA A 1 112 ? 3.962 3.343 10.117 1.00 22.14 982 ALA A C 1
ATOM 700 O O . ALA A 1 112 ? 3.082 3.177 9.263 1.00 22.71 982 ALA A O 1
ATOM 702 N N . ARG A 1 113 ? 3.952 2.748 11.336 1.00 17.78 983 ARG A N 1
ATOM 703 C CA . ARG A 1 113 ? 3.015 1.750 11.798 1.00 17.23 983 ARG A CA 1
ATOM 704 C C . ARG A 1 113 ? 2.071 2.269 12.911 1.00 26.52 983 ARG A C 1
ATOM 705 O O . ARG A 1 113 ? 1.914 1.629 13.949 1.00 27.56 983 ARG A O 1
ATOM 713 N N . GLU A 1 114 ? 1.383 3.393 12.668 1.00 25.49 984 GLU A N 1
ATOM 714 C CA . GLU A 1 114 ? 0.424 3.914 13.639 1.00 25.74 984 GLU A CA 1
ATOM 715 C C . GLU A 1 114 ? -0.798 2.978 13.708 1.00 30.65 984 GLU A C 1
ATOM 716 O O . GLU A 1 114 ? -1.171 2.563 14.800 1.00 32.43 984 GLU A O 1
ATOM 722 N N . GLN A 1 115 ? -1.362 2.606 12.539 1.00 26.42 985 GLN A N 1
ATOM 723 C CA . GLN A 1 115 ? -2.487 1.685 12.334 1.00 25.68 985 GLN A CA 1
ATOM 724 C C . GLN A 1 115 ? -2.174 0.296 12.920 1.00 31.02 985 GLN A C 1
ATOM 725 O O . GLN A 1 115 ? -3.075 -0.385 13.401 1.00 32.27 985 GLN A O 1
ATOM 731 N N . GLY A 1 116 ? -0.911 -0.113 12.851 1.00 26.20 986 GLY A N 1
ATOM 732 C CA . GLY A 1 116 ? -0.473 -1.404 13.366 1.00 25.05 986 GLY A CA 1
ATOM 733 C C . GLY A 1 116 ? -0.606 -1.547 14.867 1.00 25.15 986 GLY A C 1
ATOM 734 O O . GLY A 1 116 ? -1.191 -2.522 15.348 1.00 24.13 986 GLY A O 1
ATOM 735 N N . PHE A 1 117 ? -0.068 -0.563 15.608 1.00 19.48 987 PHE A N 1
ATOM 736 C CA . PHE A 1 117 ? -0.106 -0.499 17.061 1.00 18.72 987 PHE A CA 1
ATOM 737 C C . PHE A 1 117 ? -1.539 -0.243 17.567 1.00 22.37 987 PHE A C 1
ATOM 738 O O . PHE A 1 117 ? -1.788 -0.308 18.770 1.00 22.54 987 PHE A O 1
ATOM 746 N N . ASP A 1 118 ? -2.491 0.008 16.652 1.00 17.96 988 ASP A N 1
ATOM 747 C CA . ASP A 1 118 ? -3.888 0.211 17.037 1.00 16.78 988 ASP A CA 1
ATOM 748 C C . ASP A 1 118 ? -4.514 -1.115 17.405 1.00 16.65 988 ASP A C 1
ATOM 749 O O . ASP A 1 118 ? -5.391 -1.148 18.264 1.00 17.13 988 ASP A O 1
ATOM 754 N N . HIS A 1 119 ? -4.014 -2.218 16.802 1.00 9.43 989 HIS A N 1
ATOM 755 C CA . HIS A 1 119 ? -4.406 -3.593 17.119 1.00 8.14 989 HIS A CA 1
ATOM 756 C C . HIS A 1 119 ? -4.013 -3.911 18.571 1.00 9.14 989 HIS A C 1
ATOM 757 O O . HIS A 1 119 ? -4.801 -4.524 19.291 1.00 7.66 989 HIS A O 1
ATOM 764 N N . HIS A 1 120 ? -2.815 -3.430 19.004 1.00 4.12 990 HIS A N 1
ATOM 765 C CA . HIS A 1 120 ? -2.341 -3.487 20.389 1.00 3.66 990 HIS A CA 1
ATOM 766 C C . HIS A 1 120 ? -3.346 -2.787 21.330 1.00 9.55 990 HIS A C 1
ATOM 767 O O . HIS A 1 120 ? -3.767 -3.389 22.312 1.00 10.63 990 HIS A O 1
ATOM 774 N N . ALA A 1 121 ? -3.771 -1.562 20.991 1.00 6.62 991 ALA A N 1
ATOM 775 C CA . ALA A 1 121 ? -4.733 -0.769 21.757 1.00 7.19 991 ALA A CA 1
ATOM 776 C C . ALA A 1 121 ? -6.072 -1.494 21.876 1.00 14.04 991 ALA A C 1
ATOM 777 O O . ALA A 1 121 ? -6.651 -1.553 22.960 1.00 13.03 991 ALA A O 1
ATOM 779 N N . THR A 1 122 ? -6.534 -2.077 20.755 1.00 12.27 992 THR A N 1
ATOM 780 C CA . THR A 1 122 ? -7.773 -2.838 20.638 1.00 12.40 992 THR A CA 1
ATOM 781 C C . THR A 1 122 ? -7.677 -4.131 21.459 1.00 16.43 992 THR A C 1
ATOM 782 O O . THR A 1 122 ? -8.654 -4.506 22.103 1.00 17.03 992 THR A O 1
ATOM 786 N N . HIS A 1 123 ? -6.496 -4.796 21.442 1.00 11.82 993 HIS A N 1
ATOM 787 C CA . HIS A 1 123 ? -6.251 -6.033 22.182 1.00 10.63 993 HIS A CA 1
ATOM 788 C C . HIS A 1 123 ? -6.308 -5.771 23.670 1.00 10.99 993 HIS A C 1
ATOM 789 O O . HIS A 1 123 ? -7.012 -6.477 24.378 1.00 8.33 993 HIS A O 1
ATOM 796 N N . ILE A 1 124 ? -5.610 -4.714 24.124 1.00 7.99 994 ILE A N 1
ATOM 797 C CA . ILE A 1 124 ? -5.542 -4.240 25.508 1.00 7.67 994 ILE A CA 1
ATOM 798 C C . ILE A 1 124 ? -6.959 -3.951 26.037 1.00 12.69 994 ILE A C 1
ATOM 799 O O . ILE A 1 124 ? -7.290 -4.423 27.118 1.00 13.58 994 ILE A O 1
ATOM 804 N N . LEU A 1 125 ? -7.791 -3.211 25.252 1.00 8.03 995 LEU A N 1
ATOM 805 C CA . LEU A 1 125 ? -9.154 -2.800 25.598 1.00 7.42 995 LEU A CA 1
ATOM 806 C C . LEU A 1 125 ? -10.094 -3.950 25.921 1.00 10.88 995 LEU A C 1
ATOM 807 O O . LEU A 1 125 ? -10.987 -3.771 26.751 1.00 10.07 995 LEU A O 1
ATOM 812 N N . GLN A 1 126 ? -9.911 -5.113 25.281 1.00 8.32 996 GLN A N 1
ATOM 813 C CA . GLN A 1 126 ? -10.773 -6.284 25.531 1.00 8.43 996 GLN A CA 1
ATOM 814 C C . GLN A 1 126 ? -10.030 -7.476 26.193 1.00 14.96 996 GLN A C 1
ATOM 815 O O . GLN A 1 126 ? -10.649 -8.508 26.473 1.00 16.00 996 GLN A O 1
ATOM 821 N N . PHE A 1 127 ? -8.737 -7.287 26.513 1.00 12.12 997 PHE A N 1
ATOM 822 C CA . PHE A 1 127 ? -7.832 -8.265 27.122 1.00 11.76 997 PHE A CA 1
ATOM 823 C C . PHE A 1 127 ? -8.480 -9.048 28.295 1.00 19.78 997 PHE A C 1
ATOM 824 O O . PHE A 1 127 ? -8.742 -10.245 28.150 1.00 20.61 997 PHE A O 1
ATOM 832 N N . ASP A 1 128 ? -8.758 -8.382 29.430 1.00 17.61 998 ASP A N 1
ATOM 833 C CA . ASP A 1 128 ? -9.323 -9.036 30.610 1.00 17.45 998 ASP A CA 1
ATOM 834 C C . ASP A 1 128 ? -10.665 -9.752 30.323 1.00 23.49 998 ASP A C 1
ATOM 835 O O . ASP A 1 128 ? -10.921 -10.797 30.931 1.00 23.87 998 ASP A O 1
ATOM 840 N N . ARG A 1 129 ? -11.502 -9.199 29.401 1.00 19.97 999 ARG A N 1
ATOM 841 C CA . ARG A 1 129 ? -12.833 -9.721 29.047 1.00 19.29 999 ARG A CA 1
ATOM 842 C C . ARG A 1 129 ? -12.734 -11.093 28.388 1.00 22.97 999 ARG A C 1
ATOM 843 O O . ARG A 1 129 ? -13.336 -12.042 28.893 1.00 22.54 999 ARG A O 1
ATOM 846 N N . TYR A 1 130 ? -11.990 -11.209 27.273 1.00 18.99 1000 TYR A N 1
ATOM 847 C CA . TYR A 1 130 ? -11.890 -12.492 26.585 1.00 19.48 1000 TYR A CA 1
ATOM 848 C C . TYR A 1 130 ? -11.016 -13.505 27.344 1.00 24.50 1000 TYR A C 1
ATOM 849 O O . TYR A 1 130 ? -11.202 -14.713 27.194 1.00 23.89 1000 TYR A O 1
ATOM 858 N N . LEU A 1 131 ? -10.092 -13.032 28.165 1.00 22.41 1001 LEU A N 1
ATOM 859 C CA . LEU A 1 131 ? -9.259 -13.967 28.905 1.00 22.68 1001 LEU A CA 1
ATOM 860 C C . LEU A 1 131 ? -9.939 -14.502 30.150 1.00 29.67 1001 LEU A C 1
ATOM 861 O O . LEU A 1 131 ? -9.667 -15.643 30.531 1.00 31.97 1001 LEU A O 1
ATOM 866 N N . GLY A 1 132 ? -10.851 -13.723 30.732 1.00 25.71 1002 GLY A N 1
ATOM 867 C CA . GLY A 1 132 ? -11.641 -14.149 31.883 1.00 25.28 1002 GLY A CA 1
ATOM 868 C C . GLY A 1 132 ? -12.698 -15.130 31.415 1.00 27.88 1002 GLY A C 1
ATOM 869 O O . GLY A 1 132 ? -12.912 -16.185 32.027 1.00 27.65 1002 GLY A O 1
ATOM 870 N N . LEU A 1 133 ? -13.312 -14.783 30.269 1.00 22.40 1003 LEU A N 1
ATOM 871 C CA . LEU A 1 133 ? -14.308 -15.532 29.522 1.00 21.92 1003 LEU A CA 1
ATOM 872 C C . LEU A 1 133 ? -13.733 -16.893 29.105 1.00 26.03 1003 LEU A C 1
ATOM 873 O O . LEU A 1 133 ? -14.475 -17.858 29.016 1.00 25.51 1003 LEU A O 1
ATOM 878 N N . LEU A 1 134 ? -12.415 -16.963 28.861 1.00 23.82 1004 LEU A N 1
ATOM 879 C CA . LEU A 1 134 ? -11.707 -18.171 28.454 1.00 23.92 1004 LEU A CA 1
ATOM 880 C C . LEU A 1 134 ? -11.611 -19.170 29.604 1.00 29.31 1004 LEU A C 1
ATOM 881 O O . LEU A 1 134 ? -12.122 -20.271 29.463 1.00 29.35 1004 LEU A O 1
ATOM 886 N N . SER A 1 135 ? -10.998 -18.796 30.744 1.00 27.27 1005 SER A N 1
ATOM 887 C CA . SER A 1 135 ? -10.893 -19.719 31.885 1.00 27.49 1005 SER A CA 1
ATOM 888 C C . SER A 1 135 ? -12.271 -20.096 32.426 1.00 32.04 1005 SER A C 1
ATOM 889 O O . SER A 1 135 ? -12.474 -21.260 32.776 1.00 32.80 1005 SER A O 1
ATOM 892 N N . GLU A 1 136 ? -13.227 -19.139 32.431 1.00 27.51 1006 GLU A N 1
ATOM 893 C CA . GLU A 1 136 ? -14.598 -19.385 32.875 1.00 27.12 1006 GLU A CA 1
ATOM 894 C C . GLU A 1 136 ? -15.245 -20.421 31.985 1.00 31.01 1006 GLU A C 1
ATOM 895 O O . GLU A 1 136 ? -15.751 -21.416 32.503 1.00 32.02 1006 GLU A O 1
ATOM 897 N N . ASN A 1 137 ? -15.174 -20.227 30.651 1.00 25.36 1007 ASN A N 1
ATOM 898 C CA . ASN A 1 137 ? -15.784 -21.119 29.672 1.00 24.67 1007 ASN A CA 1
ATOM 899 C C . ASN A 1 137 ? -15.070 -22.474 29.556 1.00 27.32 1007 ASN A C 1
ATOM 900 O O . ASN A 1 137 ? -15.623 -23.396 28.958 1.00 27.73 1007 ASN A O 1
ATOM 905 N N . CYS A 1 138 ? -13.884 -22.617 30.154 1.00 22.26 1008 CYS A N 1
ATOM 906 C CA . CYS A 1 138 ? -13.175 -23.898 30.163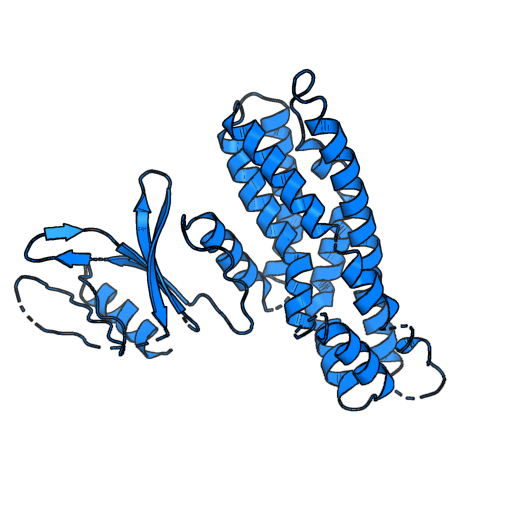 1.00 21.12 1008 CYS A CA 1
ATOM 907 C C . CYS A 1 138 ? -13.758 -24.851 31.225 1.00 25.68 1008 CYS A C 1
ATOM 908 O O . CYS A 1 138 ? -13.768 -26.067 31.011 1.00 26.22 1008 CYS A O 1
ATOM 911 N N . LEU A 1 139 ? -14.296 -24.287 32.331 1.00 21.10 1009 LEU A N 1
ATOM 912 C CA . LEU A 1 139 ? -14.895 -25.002 33.458 1.00 20.97 1009 LEU A CA 1
ATOM 913 C C . LEU A 1 139 ? -16.148 -25.829 33.090 1.00 28.82 1009 LEU A C 1
ATOM 914 O O . LEU A 1 139 ? -16.613 -26.615 33.920 1.00 29.46 1009 LEU A O 1
ATOM 919 N N . HIS A 1 140 ? -16.725 -25.622 31.893 1.00 26.28 1010 HIS A N 1
ATOM 920 C CA . HIS A 1 140 ? -17.932 -26.327 31.466 1.00 26.55 1010 HIS A CA 1
ATOM 921 C C . HIS A 1 140 ? -17.951 -26.539 29.950 1.00 27.74 1010 HIS A C 1
ATOM 922 O O . HIS A 1 140 ? -19.019 -26.650 29.342 1.00 26.05 1010 HIS A O 1
ATOM 929 N N . SER A 1 141 ? -16.757 -26.600 29.353 1.00 24.47 1011 SER A N 1
ATOM 930 C CA . SER A 1 141 ? -16.552 -26.810 27.928 1.00 24.32 1011 SER A CA 1
ATOM 931 C C . SER A 1 141 ? -15.355 -27.743 27.696 1.00 27.73 1011 SER A C 1
ATOM 932 O O . SER A 1 141 ? -14.243 -27.263 27.456 1.00 28.05 1011 SER A O 1
ATOM 935 N N . PRO A 1 142 ? -15.574 -29.078 27.727 1.00 23.14 1012 PRO A N 1
ATOM 936 C CA . PRO A 1 142 ? -14.469 -30.019 27.476 1.00 22.10 1012 PRO A CA 1
ATOM 937 C C . PRO A 1 142 ? -13.615 -29.670 26.247 1.00 21.06 1012 PRO A C 1
ATOM 938 O O . PRO A 1 142 ? -12.404 -29.671 26.364 1.00 20.73 1012 PRO A O 1
ATOM 942 N N . ARG A 1 143 ? -14.235 -29.310 25.113 1.00 14.49 1013 ARG A N 1
ATOM 943 C CA . ARG A 1 143 ? -13.561 -28.910 23.866 1.00 12.23 1013 ARG A CA 1
ATOM 944 C C . ARG A 1 143 ? -12.659 -27.659 24.060 1.00 15.53 1013 ARG A C 1
ATOM 945 O O . ARG A 1 143 ? -11.515 -27.656 23.592 1.00 15.13 1013 ARG A O 1
ATOM 953 N N . LEU A 1 144 ? -13.177 -26.597 24.717 1.00 11.08 1014 LEU A N 1
ATOM 954 C CA . LEU A 1 144 ? -12.371 -25.409 24.960 1.00 11.03 1014 LEU A CA 1
ATOM 955 C C . LEU A 1 144 ? -11.279 -25.737 25.998 1.00 16.39 1014 LEU A C 1
ATOM 956 O O . LEU A 1 144 ? -10.125 -25.313 25.820 1.00 18.22 1014 LEU A O 1
ATOM 961 N N . ALA A 1 145 ? -11.622 -26.552 27.034 1.00 9.68 1015 ALA A N 1
ATOM 962 C CA . ALA A 1 145 ? -10.651 -26.969 28.034 1.00 9.05 1015 ALA A CA 1
ATOM 963 C C . ALA A 1 145 ? -9.512 -27.741 27.371 1.00 13.97 1015 ALA A C 1
ATOM 964 O O . ALA A 1 145 ? -8.361 -27.412 27.609 1.00 14.43 1015 ALA A O 1
ATOM 966 N N . ALA A 1 146 ? -9.834 -28.660 26.449 1.00 11.60 1016 ALA A N 1
ATOM 967 C CA . ALA A 1 146 ? -8.884 -29.464 25.677 1.00 11.86 1016 ALA A CA 1
ATOM 968 C C . ALA A 1 146 ? -7.962 -28.572 24.864 1.00 21.69 1016 ALA A C 1
ATOM 969 O O . ALA A 1 146 ? -6.788 -28.906 24.735 1.00 23.09 1016 ALA A O 1
ATOM 971 N N . ALA A 1 147 ? -8.481 -27.442 24.318 1.00 19.91 1017 ALA A N 1
ATOM 972 C CA . ALA A 1 147 ? -7.684 -26.518 23.510 1.00 20.17 1017 ALA A CA 1
ATOM 973 C C . ALA A 1 147 ? -6.719 -25.732 24.384 1.00 24.64 1017 ALA A C 1
ATOM 974 O O . ALA A 1 147 ? -5.530 -25.674 24.065 1.00 22.88 1017 ALA A O 1
ATOM 976 N N . VAL A 1 148 ? -7.220 -25.173 25.504 1.00 22.61 1018 VAL A N 1
ATOM 977 C CA . VAL A 1 148 ? -6.409 -24.384 26.428 1.00 23.07 1018 VAL A CA 1
ATOM 978 C C . VAL A 1 148 ? -5.327 -25.238 27.119 1.00 30.18 1018 VAL A C 1
ATOM 979 O O . VAL A 1 148 ? -4.176 -24.791 27.147 1.00 30.56 1018 VAL A O 1
ATOM 983 N N . ARG A 1 149 ? -5.663 -26.467 27.603 1.00 27.99 1019 ARG A N 1
ATOM 984 C CA . ARG A 1 149 ? -4.692 -27.408 28.205 1.00 27.78 1019 ARG A CA 1
ATOM 985 C C . ARG A 1 149 ? -3.523 -27.579 27.234 1.00 32.47 1019 ARG A C 1
ATOM 986 O O . ARG A 1 149 ? -2.411 -27.164 27.568 1.00 31.77 1019 ARG A O 1
ATOM 994 N N . GLU A 1 150 ? -3.807 -28.096 25.997 1.00 29.90 1020 GLU A N 1
ATOM 995 C CA . GLU A 1 150 ? -2.859 -28.310 24.887 1.00 30.90 1020 GLU A CA 1
ATOM 996 C C . GLU A 1 150 ? -1.899 -27.122 24.668 1.00 39.74 1020 GLU A C 1
ATOM 997 O O . GLU A 1 150 ? -0.759 -27.323 24.246 1.00 41.81 1020 GLU A O 1
ATOM 999 N N . PHE A 1 151 ? -2.363 -25.895 24.946 1.00 36.27 1021 PHE A N 1
ATOM 1000 C CA . PHE A 1 151 ? -1.545 -24.705 24.829 1.00 36.09 1021 PHE A CA 1
ATOM 1001 C C . PHE A 1 151 ? -0.727 -24.530 26.093 1.00 42.85 1021 PHE A C 1
ATOM 1002 O O . PHE A 1 151 ? 0.495 -24.444 25.977 1.00 43.66 1021 PHE A O 1
ATOM 1010 N N . GLU A 1 152 ? -1.385 -24.495 27.297 1.00 40.40 1022 GLU A N 1
ATOM 1011 C CA . GLU A 1 152 ? -0.761 -24.345 28.640 1.00 40.29 1022 GLU A CA 1
ATOM 1012 C C . GLU A 1 152 ? 0.390 -25.369 28.882 1.00 46.14 1022 GLU A C 1
ATOM 1013 O O . GLU A 1 152 ? 1.190 -25.224 29.812 1.00 45.24 1022 GLU A O 1
ATOM 1019 N N . GLN A 1 153 ? 0.460 -26.378 28.000 1.00 44.41 1023 GLN A N 1
ATOM 1020 C CA . GLN A 1 153 ? 1.454 -27.433 27.909 1.00 45.14 1023 GLN A CA 1
ATOM 1021 C C . GLN A 1 153 ? 2.800 -26.823 27.452 1.00 51.66 1023 GLN A C 1
ATOM 1022 O O . GLN A 1 153 ? 3.844 -27.188 28.003 1.00 52.16 1023 GLN A O 1
ATOM 1028 N N . SER A 1 154 ? 2.746 -25.888 26.448 1.00 48.20 1024 SER A N 1
ATOM 1029 C CA . SER A 1 154 ? 3.817 -25.151 25.743 1.00 49.98 1024 SER A CA 1
ATOM 1030 C C . SER A 1 154 ? 4.417 -26.015 24.643 1.00 87.42 1024 SER A C 1
ATOM 1031 O O . SER A 1 154 ? 3.667 -26.588 23.851 1.00 56.31 1024 SER A O 1
ATOM 1034 N N . THR A 1 161 ? -0.447 -20.494 32.893 1.00 21.29 1031 THR A N 1
ATOM 1035 C CA . THR A 1 161 ? -1.787 -19.922 32.736 1.00 21.98 1031 THR A CA 1
ATOM 1036 C C . THR A 1 161 ? -1.824 -18.967 31.529 1.00 27.41 1031 THR A C 1
ATOM 1037 O O . THR A 1 161 ? -0.951 -18.107 31.404 1.00 27.51 1031 THR A O 1
ATOM 1039 N N . ALA A 1 162 ? -2.810 -19.176 30.610 1.00 23.57 1032 ALA A N 1
ATOM 1040 C CA . ALA A 1 162 ? -2.982 -18.432 29.363 1.00 22.53 1032 ALA A CA 1
ATOM 1041 C C . ALA A 1 162 ? -2.969 -16.912 29.581 1.00 27.03 1032 ALA A C 1
ATOM 1042 O O . ALA A 1 162 ? -2.144 -16.249 28.960 1.00 26.53 1032 ALA A O 1
ATOM 1044 N N . LYS A 1 163 ? -3.807 -16.367 30.503 1.00 24.30 1033 LYS A N 1
ATOM 1045 C CA . LYS A 1 163 ? -3.828 -14.921 30.818 1.00 24.50 1033 LYS A CA 1
ATOM 1046 C C . LYS A 1 163 ? -2.435 -14.397 31.205 1.00 28.46 1033 LYS A C 1
ATOM 1047 O O . LYS A 1 163 ? -2.106 -13.249 30.912 1.00 29.26 1033 LYS A O 1
ATOM 1049 N N . HIS A 1 164 ? -1.623 -15.237 31.841 1.00 24.33 1034 HIS A N 1
ATOM 1050 C CA . HIS A 1 164 ? -0.272 -14.853 32.200 1.00 24.63 1034 HIS A CA 1
ATOM 1051 C C . HIS A 1 164 ? 0.644 -14.907 30.976 1.00 29.81 1034 HIS A C 1
ATOM 1052 O O . HIS A 1 164 ? 1.497 -14.033 30.793 1.00 29.85 1034 HIS A O 1
ATOM 1059 N N . ARG A 1 165 ? 0.463 -15.936 30.153 1.00 26.87 1035 ARG A N 1
ATOM 1060 C CA . ARG A 1 165 ? 1.229 -16.145 28.932 1.00 27.17 1035 ARG A CA 1
ATOM 1061 C C . ARG A 1 165 ? 0.875 -15.090 27.831 1.00 30.52 1035 ARG A C 1
ATOM 1062 O O . ARG A 1 165 ? 1.610 -14.982 26.845 1.00 31.39 1035 ARG A O 1
ATOM 1070 N N . LEU A 1 166 ? -0.228 -14.315 28.004 1.00 24.34 1036 LEU A N 1
ATOM 1071 C CA . LEU A 1 166 ? -0.618 -13.289 27.034 1.00 23.09 1036 LEU A CA 1
ATOM 1072 C C . LEU A 1 166 ? -0.204 -11.882 27.462 1.00 26.28 1036 LEU A C 1
ATOM 1073 O O . LEU A 1 166 ? -0.183 -10.983 26.615 1.00 27.15 1036 LEU A O 1
ATOM 1078 N N . LEU A 1 167 ? 0.192 -11.696 28.747 1.00 19.56 1037 LEU A N 1
ATOM 1079 C CA . LEU A 1 167 ? 0.749 -10.432 29.231 1.00 17.91 1037 LEU A CA 1
ATOM 1080 C C . LEU A 1 167 ? 2.031 -10.190 28.423 1.00 18.25 1037 LEU A C 1
ATOM 1081 O O . LEU A 1 167 ? 2.374 -9.038 28.136 1.00 18.10 1037 LEU A O 1
ATOM 1086 N N . ARG A 1 168 ? 2.729 -11.300 28.054 1.00 12.08 1038 ARG A N 1
ATOM 1087 C CA . ARG A 1 168 ? 3.965 -11.331 27.273 1.00 11.03 1038 ARG A CA 1
ATOM 1088 C C . ARG A 1 168 ? 3.802 -10.616 25.912 1.00 10.78 1038 ARG A C 1
ATOM 1089 O O . ARG A 1 168 ? 4.762 -10.021 25.429 1.00 10.36 1038 ARG A O 1
ATOM 1097 N N . VAL A 1 169 ? 2.579 -10.619 25.342 1.00 4.61 1039 VAL A N 1
ATOM 1098 C CA . VAL A 1 169 ? 2.218 -9.895 24.119 1.00 3.42 1039 VAL A CA 1
ATOM 1099 C C . VAL A 1 169 ? 2.286 -8.379 24.405 1.00 9.66 1039 VAL A C 1
ATOM 1100 O O . VAL A 1 169 ? 3.061 -7.683 23.761 1.00 11.69 1039 VAL A O 1
ATOM 1104 N N . VAL A 1 170 ? 1.519 -7.894 25.408 1.00 5.00 1040 VAL A N 1
ATOM 1105 C CA . VAL A 1 170 ? 1.389 -6.493 25.847 1.00 3.84 1040 VAL A CA 1
ATOM 1106 C C . VAL A 1 170 ? 2.703 -5.938 26.467 1.00 7.97 1040 VAL A C 1
ATOM 1107 O O . VAL A 1 170 ? 2.896 -4.726 26.535 1.00 7.34 1040 VAL A O 1
ATOM 1111 N N . GLN A 1 171 ? 3.558 -6.818 26.964 1.00 5.32 1041 GLN A N 1
ATOM 1112 C CA . GLN A 1 171 ? 4.808 -6.451 27.615 1.00 6.13 1041 GLN A CA 1
ATOM 1113 C C . GLN A 1 171 ? 5.843 -5.835 26.616 1.00 10.44 1041 GLN A C 1
ATOM 1114 O O . GLN A 1 171 ? 6.593 -4.925 26.994 1.00 8.87 1041 GLN A O 1
ATOM 1120 N N . ARG A 1 172 ? 5.840 -6.290 25.342 1.00 7.87 1042 ARG A N 1
ATOM 1121 C CA . ARG A 1 172 ? 6.746 -5.763 24.314 1.00 8.02 1042 ARG A CA 1
ATOM 1122 C C . ARG A 1 172 ? 6.657 -4.238 24.191 1.00 13.65 1042 ARG A C 1
ATOM 1123 O O . ARG A 1 172 ? 7.663 -3.582 23.892 1.00 14.22 1042 ARG A O 1
ATOM 1131 N N . LEU A 1 173 ? 5.437 -3.690 24.395 1.00 8.16 1043 LEU A N 1
ATOM 1132 C CA . LEU A 1 173 ? 5.160 -2.267 24.333 1.00 6.82 1043 LEU A CA 1
ATOM 1133 C C . LEU A 1 173 ? 5.950 -1.485 25.389 1.00 9.64 1043 LEU A C 1
ATOM 1134 O O . LEU A 1 173 ? 6.501 -0.441 25.065 1.00 8.51 1043 LEU A O 1
ATOM 1139 N N . PHE A 1 174 ? 6.061 -2.015 26.625 1.00 7.17 1044 PHE A N 1
ATOM 1140 C CA . PHE A 1 174 ? 6.834 -1.375 27.705 1.00 7.46 1044 PHE A CA 1
ATOM 1141 C C . PHE A 1 174 ? 8.368 -1.508 27.438 1.00 14.23 1044 PHE A C 1
ATOM 1142 O O . PHE A 1 174 ? 9.147 -0.632 27.823 1.00 15.03 1044 PHE A O 1
ATOM 1150 N N . GLN A 1 175 ? 8.765 -2.568 26.704 1.00 9.81 1045 GLN A N 1
ATOM 1151 C CA . GLN A 1 175 ? 10.121 -2.835 26.265 1.00 8.90 1045 GLN A CA 1
ATOM 1152 C C . GLN A 1 175 ? 10.562 -1.810 25.223 1.00 13.66 1045 GLN A C 1
ATOM 1153 O O . GLN A 1 175 ? 11.665 -1.274 25.345 1.00 13.41 1045 GLN A O 1
ATOM 1159 N N . TYR A 1 176 ? 9.696 -1.478 24.234 1.00 11.56 1046 TYR A N 1
ATOM 1160 C CA . TYR A 1 176 ? 10.022 -0.455 23.229 1.00 11.39 1046 TYR A CA 1
ATOM 1161 C C . TYR A 1 176 ? 10.281 0.881 23.958 1.00 16.61 1046 TYR A C 1
ATOM 1162 O O . TYR A 1 176 ? 11.295 1.518 23.707 1.00 17.51 1046 TYR A O 1
ATOM 1171 N N . GLN A 1 177 ? 9.406 1.248 24.922 1.00 11.72 1047 GLN A N 1
ATOM 1172 C CA . GLN A 1 177 ? 9.534 2.425 25.780 1.00 9.74 1047 GLN A CA 1
ATOM 1173 C C . GLN A 1 177 ? 10.884 2.472 26.476 1.00 12.87 1047 GLN A C 1
ATOM 1174 O O . GLN A 1 177 ? 11.585 3.463 26.320 1.00 12.82 1047 GLN A O 1
ATOM 1180 N N . VAL A 1 178 ? 11.300 1.390 27.165 1.00 9.72 1048 VAL A N 1
ATOM 1181 C CA . VAL A 1 178 ? 12.601 1.389 27.858 1.00 10.18 1048 VAL A CA 1
ATOM 1182 C C . VAL A 1 178 ? 13.779 1.413 26.855 1.00 16.43 1048 VAL A C 1
ATOM 1183 O O . VAL A 1 178 ? 14.709 2.192 27.054 1.00 16.01 1048 VAL A O 1
ATOM 1187 N N . LEU A 1 179 ? 13.720 0.600 25.784 1.00 14.30 1049 LEU A N 1
ATOM 1188 C CA . LEU A 1 179 ? 14.774 0.546 24.772 1.00 14.83 1049 LEU A CA 1
ATOM 1189 C C . LEU A 1 179 ? 14.908 1.873 24.038 1.00 19.21 1049 LEU A C 1
ATOM 1190 O O . LEU A 1 179 ? 16.033 2.364 23.880 1.00 20.05 1049 LEU A O 1
ATOM 1195 N N . LEU A 1 180 ? 13.766 2.461 23.615 1.00 13.79 1050 LEU A N 1
ATOM 1196 C CA . LEU A 1 180 ? 13.735 3.686 22.833 1.00 13.91 1050 LEU A CA 1
ATOM 1197 C C . LEU A 1 180 ? 14.186 4.892 23.626 1.00 21.24 1050 LEU A C 1
ATOM 1198 O O . LEU A 1 180 ? 14.802 5.811 23.056 1.00 21.54 1050 LEU A O 1
ATOM 1203 N N . THR A 1 181 ? 13.981 4.847 24.959 1.00 18.97 1051 THR A N 1
ATOM 1204 C CA . THR A 1 181 ? 14.478 5.876 25.877 1.00 18.06 1051 THR A CA 1
ATOM 1205 C C . THR A 1 181 ? 16.006 5.721 26.024 1.00 23.62 1051 THR A C 1
ATOM 1206 O O . THR A 1 181 ? 16.698 6.729 26.079 1.00 25.38 1051 THR A O 1
ATOM 1210 N N . ASP A 1 182 ? 16.539 4.485 26.017 1.00 19.77 1052 ASP A N 1
ATOM 1211 C CA . ASP A 1 182 ? 17.987 4.302 26.076 1.00 20.02 1052 ASP A CA 1
ATOM 1212 C C . ASP A 1 182 ? 18.622 4.678 24.729 1.00 23.47 1052 ASP A C 1
ATOM 1213 O O . ASP A 1 182 ? 19.760 5.138 24.682 1.00 22.91 1052 ASP A O 1
ATOM 1218 N N . TYR A 1 183 ? 17.857 4.525 23.644 1.00 18.98 1053 TYR A N 1
ATOM 1219 C CA . TYR A 1 183 ? 18.271 4.868 22.295 1.00 17.64 1053 TYR A CA 1
ATOM 1220 C C . TYR A 1 183 ? 18.347 6.384 22.126 1.00 20.32 1053 TYR A C 1
ATOM 1221 O O . TYR A 1 183 ? 19.303 6.877 21.538 1.00 18.93 1053 TYR A O 1
ATOM 1230 N N . LEU A 1 184 ? 17.356 7.114 22.670 1.00 17.55 1054 LEU A N 1
ATOM 1231 C CA . LEU A 1 184 ? 17.252 8.577 22.586 1.00 17.57 1054 LEU A CA 1
ATOM 1232 C C . LEU A 1 184 ? 18.403 9.269 23.328 1.00 24.11 1054 LEU A C 1
ATOM 1233 O O . LEU A 1 184 ? 18.925 10.275 22.825 1.00 24.98 1054 LEU A O 1
ATOM 1238 N N . ASN A 1 185 ? 18.805 8.725 24.511 1.00 20.60 1055 ASN A N 1
ATOM 1239 C CA . ASN A 1 185 ? 19.887 9.272 25.350 1.00 20.03 1055 ASN A CA 1
ATOM 1240 C C . ASN A 1 185 ? 21.258 9.236 24.667 1.00 23.04 1055 ASN A C 1
ATOM 1241 O O . ASN A 1 185 ? 22.168 9.947 25.093 1.00 22.55 1055 ASN A O 1
ATOM 1246 N N . ASN A 1 186 ? 21.398 8.424 23.619 1.00 18.56 1056 ASN A N 1
ATOM 1247 C CA . ASN A 1 186 ? 22.636 8.323 22.870 1.00 17.92 1056 ASN A CA 1
ATOM 1248 C C . ASN A 1 186 ? 22.547 9.011 21.512 1.00 22.86 1056 ASN A C 1
ATOM 1249 O O . ASN A 1 186 ? 23.527 9.004 20.767 1.00 22.51 1056 ASN A O 1
ATOM 1254 N N . LEU A 1 187 ? 21.395 9.607 21.190 1.00 21.53 1057 LEU A N 1
ATOM 1255 C CA . LEU A 1 187 ? 21.227 10.311 19.920 1.00 23.38 1057 LEU A CA 1
ATOM 1256 C C . LEU A 1 187 ? 21.599 11.779 20.076 1.00 31.57 1057 LEU A C 1
ATOM 1257 O O . LEU A 1 187 ? 21.575 12.314 21.196 1.00 30.60 1057 LEU A O 1
ATOM 1262 N N . CYS A 1 188 ? 21.938 12.433 18.947 1.00 31.40 1058 CYS A N 1
ATOM 1263 C CA . CYS A 1 188 ? 22.252 13.848 18.953 1.00 33.32 1058 CYS A CA 1
ATOM 1264 C C . CYS A 1 188 ? 20.931 14.595 19.124 1.00 38.73 1058 CYS A C 1
ATOM 1265 O O . CYS A 1 188 ? 20.030 14.371 18.310 1.00 39.18 1058 CYS A O 1
ATOM 1268 N N . PRO A 1 189 ? 20.784 15.474 20.158 1.00 35.49 1059 PRO A N 1
ATOM 1269 C CA . PRO A 1 189 ? 19.499 16.172 20.376 1.00 35.03 1059 PRO A CA 1
ATOM 1270 C C . PRO A 1 189 ? 19.010 17.034 19.217 1.00 40.38 1059 PRO A C 1
ATOM 1271 O O . PRO A 1 189 ? 17.910 17.584 19.280 1.00 41.01 1059 PRO A O 1
ATOM 1275 N N . ASP A 1 190 ? 19.805 17.109 18.146 1.00 37.63 1060 ASP A N 1
ATOM 1276 C CA . ASP A 1 190 ? 19.540 17.901 16.953 1.00 37.79 1060 ASP A CA 1
ATOM 1277 C C . ASP A 1 190 ? 19.503 17.017 15.690 1.00 41.54 1060 ASP A C 1
ATOM 1278 O O . ASP A 1 190 ? 19.955 17.425 14.614 1.00 41.92 1060 ASP A O 1
ATOM 1283 N N . SER A 1 191 ? 18.930 15.812 15.826 1.00 36.42 1061 SER A N 1
ATOM 1284 C CA . SER A 1 191 ? 18.844 14.847 14.735 1.00 35.45 1061 SER A CA 1
ATOM 1285 C C . SER A 1 191 ? 17.410 14.537 14.348 1.00 35.87 1061 SER A C 1
ATOM 1286 O O . SER A 1 191 ? 16.530 14.477 15.213 1.00 34.92 1061 SER A O 1
ATOM 1288 N N . ALA A 1 192 ? 17.190 14.266 13.054 1.00 30.31 1062 ALA A N 1
ATOM 1289 C CA . ALA A 1 192 ? 15.893 13.828 12.546 1.00 29.80 1062 ALA A CA 1
ATOM 1290 C C . ALA A 1 192 ? 15.492 12.499 13.240 1.00 33.34 1062 ALA A C 1
ATOM 1291 O O . ALA A 1 192 ? 14.303 12.189 13.330 1.00 34.33 1062 ALA A O 1
ATOM 1293 N N . GLU A 1 193 ? 16.487 11.751 13.772 1.00 27.35 1063 GLU A N 1
ATOM 1294 C CA . GLU A 1 193 ? 16.286 10.485 14.471 1.00 26.11 1063 GLU A CA 1
ATOM 1295 C C . GLU A 1 193 ? 15.887 10.716 15.936 1.00 30.09 1063 GLU A C 1
ATOM 1296 O O . GLU A 1 193 ? 15.071 9.956 16.450 1.00 29.39 1063 GLU A O 1
ATOM 1302 N N . TYR A 1 194 ? 16.430 11.765 16.600 1.00 27.72 1064 TYR A N 1
ATOM 1303 C CA . TYR A 1 194 ? 16.072 12.128 17.988 1.00 27.41 1064 TYR A CA 1
ATOM 1304 C C . TYR A 1 194 ? 14.597 12.528 18.005 1.00 30.24 1064 TYR A C 1
ATOM 1305 O O . TYR A 1 194 ? 13.872 12.176 18.935 1.00 29.80 1064 TYR A O 1
ATOM 1314 N N . ASP A 1 195 ? 14.168 13.248 16.951 1.00 25.90 1065 ASP A N 1
ATOM 1315 C CA . ASP A 1 195 ? 12.805 13.704 16.732 1.00 25.26 1065 ASP A CA 1
ATOM 1316 C C . ASP A 1 195 ? 11.863 12.527 16.531 1.00 27.24 1065 ASP A C 1
ATOM 1317 O O . ASP A 1 195 ? 10.859 12.417 17.247 1.00 27.48 1065 ASP A O 1
ATOM 1322 N N . ASN A 1 196 ? 12.211 11.637 15.589 1.00 21.30 1066 ASN A N 1
ATOM 1323 C CA . ASN A 1 196 ? 11.461 10.420 15.267 1.00 20.36 1066 ASN A CA 1
ATOM 1324 C C . ASN A 1 196 ? 11.327 9.474 16.459 1.00 23.01 1066 ASN A C 1
ATOM 1325 O O . ASN A 1 196 ? 10.259 8.866 16.606 1.00 22.67 1066 ASN A O 1
ATOM 1330 N N . THR A 1 197 ? 12.405 9.349 17.304 1.00 17.87 1067 THR A N 1
ATOM 1331 C CA . THR A 1 197 ? 12.433 8.498 18.506 1.00 16.82 1067 THR A CA 1
ATOM 1332 C C . THR A 1 197 ? 11.388 9.031 19.505 1.00 20.67 1067 THR A C 1
ATOM 1333 O O . THR A 1 197 ? 10.635 8.244 20.073 1.00 19.63 1067 THR A O 1
ATOM 1337 N N . GLN A 1 198 ? 11.317 10.371 19.662 1.00 17.55 1068 GLN A N 1
ATOM 1338 C CA . GLN A 1 198 ? 10.353 11.064 20.509 1.00 17.25 1068 GLN A CA 1
ATOM 1339 C C . GLN A 1 198 ? 8.917 10.768 20.030 1.00 21.66 1068 GLN A C 1
ATOM 1340 O O . GLN A 1 198 ? 8.043 10.464 20.853 1.00 22.93 1068 GLN A O 1
ATOM 1346 N N . GLY A 1 199 ? 8.717 10.835 18.712 1.00 15.66 1069 GLY A N 1
ATOM 1347 C CA . GLY A 1 199 ? 7.454 10.559 18.043 1.00 15.08 1069 GLY A CA 1
ATOM 1348 C C . GLY A 1 199 ? 7.008 9.126 18.216 1.00 19.96 1069 GLY A C 1
ATOM 1349 O O . GLY A 1 199 ? 5.831 8.878 18.486 1.00 20.36 1069 GLY A O 1
ATOM 1350 N N . ALA A 1 200 ? 7.961 8.168 18.076 1.00 16.03 1070 ALA A N 1
ATOM 1351 C CA . ALA A 1 200 ? 7.743 6.729 18.298 1.00 14.08 1070 ALA A CA 1
ATOM 1352 C C . ALA A 1 200 ? 7.462 6.481 19.775 1.00 14.46 1070 ALA A C 1
ATOM 1353 O O . ALA A 1 200 ? 6.699 5.578 20.123 1.00 14.98 1070 ALA A O 1
ATOM 1355 N N . LEU A 1 201 ? 8.039 7.312 20.642 1.00 8.47 1071 LEU A N 1
ATOM 1356 C CA . LEU A 1 201 ? 7.825 7.160 22.072 1.00 7.88 1071 LEU A CA 1
ATOM 1357 C C . LEU A 1 201 ? 6.452 7.609 22.491 1.00 14.77 1071 LEU A C 1
ATOM 1358 O O . LEU A 1 201 ? 5.858 6.997 23.383 1.00 14.99 1071 LEU A O 1
ATOM 1363 N N . SER A 1 202 ? 5.938 8.657 21.846 1.00 12.25 1072 SER A N 1
ATOM 1364 C CA . SER A 1 202 ? 4.624 9.187 22.176 1.00 12.23 1072 SER A CA 1
ATOM 1365 C C . SER A 1 202 ? 3.531 8.3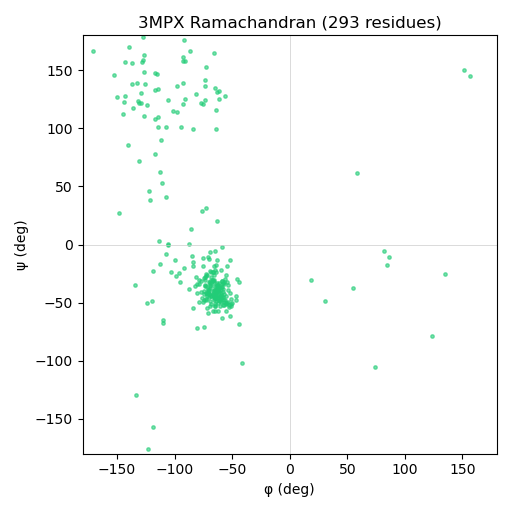03 21.549 1.00 18.29 1072 SER A C 1
ATOM 1366 O O . SER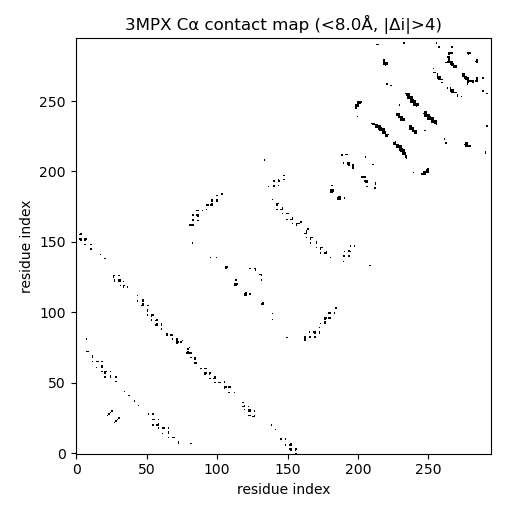 A 1 202 ? 2.475 8.090 22.170 1.00 17.91 1072 SER A O 1
ATOM 1369 N N . LEU A 1 203 ? 3.831 7.740 20.356 1.00 14.80 1073 LEU A N 1
ATOM 1370 C CA . LEU A 1 203 ? 2.961 6.831 19.610 1.00 14.86 1073 LEU A CA 1
ATOM 1371 C C . LEU A 1 203 ? 2.714 5.586 20.468 1.00 19.17 1073 LEU A C 1
ATOM 1372 O O . LEU A 1 203 ? 1.575 5.158 20.585 1.00 20.53 1073 LEU A O 1
ATOM 1377 N N . ILE A 1 204 ? 3.767 5.023 21.077 1.00 15.02 1074 ILE A N 1
ATOM 1378 C CA . ILE A 1 204 ? 3.675 3.824 21.921 1.00 14.38 1074 ILE A CA 1
ATOM 1379 C C . ILE A 1 204 ? 3.034 4.175 23.248 1.00 16.09 1074 ILE A C 1
ATOM 1380 O O . ILE A 1 204 ? 2.305 3.346 23.791 1.00 14.48 1074 ILE A O 1
ATOM 1385 N N . SER A 1 205 ? 3.299 5.395 23.778 1.00 13.15 1075 SER A N 1
ATOM 1386 C CA . SER A 1 205 ? 2.735 5.814 25.063 1.00 12.96 1075 SER A CA 1
ATOM 1387 C C . SER A 1 205 ? 1.243 5.972 24.943 1.00 16.38 1075 SER A C 1
ATOM 1388 O O . SER A 1 205 ? 0.560 5.671 25.897 1.00 16.01 1075 SER A O 1
ATOM 1391 N N . LYS A 1 206 ? 0.730 6.356 23.744 1.00 13.52 1076 LYS A N 1
ATOM 1392 C CA . LYS A 1 206 ? -0.700 6.471 23.446 1.00 13.28 1076 LYS A CA 1
ATOM 1393 C C . LYS A 1 206 ? -1.329 5.076 23.604 1.00 20.06 1076 LYS A C 1
ATOM 1394 O O . LYS A 1 206 ? -2.405 4.953 24.199 1.00 21.29 1076 LYS A O 1
ATOM 1400 N N . VAL A 1 207 ? -0.600 4.026 23.165 1.00 16.39 1077 VAL A N 1
ATOM 1401 C CA . VAL A 1 207 ? -1.034 2.627 23.254 1.00 16.16 1077 VAL A CA 1
ATOM 1402 C C . VAL A 1 207 ? -0.922 2.075 24.687 1.00 20.89 1077 VAL A C 1
ATOM 1403 O O . VAL A 1 207 ? -1.879 1.465 25.147 1.00 20.25 1077 VAL A O 1
ATOM 1407 N N . THR A 1 208 ? 0.235 2.255 25.374 1.00 19.03 1078 THR A N 1
ATOM 1408 C CA . THR A 1 208 ? 0.470 1.752 26.749 1.00 18.93 1078 THR A CA 1
ATOM 1409 C C . THR A 1 208 ? -0.418 2.449 27.785 1.00 24.52 1078 THR A C 1
ATOM 1410 O O . THR A 1 208 ? -0.704 1.874 28.839 1.00 23.97 1078 THR A O 1
ATOM 1414 N N . ASP A 1 209 ? -0.882 3.668 27.477 1.00 22.08 1079 ASP A N 1
ATOM 1415 C CA . ASP A 1 209 ? -1.794 4.387 28.356 1.00 22.31 1079 ASP A CA 1
ATOM 1416 C C . ASP A 1 209 ? -3.019 3.518 28.629 1.00 26.47 1079 ASP A C 1
ATOM 1417 O O . ASP A 1 209 ? -3.409 3.360 29.786 1.00 26.83 1079 ASP A O 1
ATOM 1422 N N . ARG A 1 210 ? -3.551 2.882 27.562 1.00 21.85 1080 ARG A N 1
ATOM 1423 C CA . ARG A 1 210 ? -4.707 1.995 27.586 1.00 21.04 1080 ARG A CA 1
ATOM 1424 C C . ARG A 1 210 ? -4.439 0.749 28.465 1.00 25.10 1080 ARG A C 1
ATOM 1425 O O . ARG A 1 210 ? -5.337 0.287 29.167 1.00 22.81 1080 ARG A O 1
ATOM 1427 N N . ALA A 1 211 ? -3.200 0.229 28.457 1.00 23.19 1081 ALA A N 1
ATOM 1428 C CA . ALA A 1 211 ? -2.849 -0.939 29.274 1.00 23.00 1081 ALA A CA 1
ATOM 1429 C C . ALA A 1 211 ? -3.014 -0.613 30.775 1.00 28.29 1081 ALA A C 1
ATOM 1430 O O . ALA A 1 211 ? -3.691 -1.334 31.506 1.00 27.41 1081 ALA A O 1
ATOM 1432 N N . ASN A 1 212 ? -2.477 0.538 31.184 1.00 25.85 1082 ASN A N 1
ATOM 1433 C CA . ASN A 1 212 ? -2.515 1.081 32.528 1.00 25.72 1082 ASN A CA 1
ATOM 1434 C C . ASN A 1 212 ? -3.924 1.394 33.019 1.00 28.57 1082 ASN A C 1
ATOM 1435 O O . ASN A 1 212 ? -4.178 1.263 34.213 1.00 28.29 1082 ASN A O 1
ATOM 1440 N N . ASP A 1 213 ? -4.835 1.800 32.130 1.00 25.22 1083 ASP A N 1
ATOM 1441 C CA . ASP A 1 213 ? -6.178 2.145 32.567 1.00 25.73 1083 ASP A CA 1
ATOM 1442 C C . ASP A 1 213 ? -7.277 1.133 32.186 1.00 31.19 1083 ASP A C 1
ATOM 1443 O O . ASP A 1 213 ? -8.403 1.294 32.660 1.00 32.00 1083 ASP A O 1
ATOM 1448 N N . SER A 1 214 ? -6.973 0.100 31.351 1.00 27.64 1084 SER A N 1
ATOM 1449 C CA . SER A 1 214 ? -7.967 -0.902 30.892 1.00 26.00 1084 SER A CA 1
ATOM 1450 C C . SER A 1 214 ? -7.610 -2.356 31.225 1.00 29.70 1084 SER A C 1
ATOM 1451 O O . SER A 1 214 ? -8.386 -3.261 30.894 1.00 29.33 1084 SER A O 1
ATOM 1462 N N . GLU A 1 216 ? -6.157 -4.843 34.501 1.00 22.85 1086 GLU A N 1
ATOM 1463 C CA . GLU A 1 216 ? -5.879 -4.931 35.933 1.00 22.32 1086 GLU A CA 1
ATOM 1464 C C . GLU A 1 216 ? -4.358 -5.205 36.207 1.00 26.00 1086 GLU A C 1
ATOM 1465 O O . GLU A 1 216 ? -3.850 -4.833 37.268 1.00 24.99 1086 GLU A O 1
ATOM 1467 N N . GLN A 1 217 ? -3.633 -5.767 35.219 1.00 21.85 1087 GLN A N 1
ATOM 1468 C CA . GLN A 1 217 ? -2.220 -6.091 35.355 1.00 21.81 1087 GLN A CA 1
ATOM 1469 C C . GLN A 1 217 ? -1.266 -5.125 34.596 1.00 27.16 1087 GLN A C 1
ATOM 1470 O O . GLN A 1 217 ? -0.039 -5.285 34.678 1.00 27.03 1087 GLN A O 1
ATOM 1476 N N . GLY A 1 218 ? -1.833 -4.130 33.907 1.00 23.69 1088 GLY A N 1
ATOM 1477 C CA . GLY A 1 218 ? -1.094 -3.138 33.126 1.00 23.11 1088 GLY A CA 1
ATOM 1478 C C . GLY A 1 218 ? -0.101 -2.300 33.909 1.00 27.27 1088 GLY A C 1
ATOM 1479 O O . GLY A 1 218 ? 1.052 -2.168 33.484 1.00 26.96 1088 GLY A O 1
ATOM 1480 N N . GLU A 1 219 ? -0.535 -1.715 35.060 1.00 24.12 1089 GLU A N 1
ATOM 1481 C CA . GLU A 1 219 ? 0.336 -0.872 35.902 1.00 23.92 1089 GLU A CA 1
ATOM 1482 C C . GLU A 1 219 ? 1.488 -1.684 36.471 1.00 25.79 1089 GLU A C 1
ATOM 1483 O O . GLU A 1 219 ? 2.634 -1.243 36.405 1.00 25.40 1089 GLU A O 1
ATOM 1485 N N . ASN A 1 220 ? 1.190 -2.907 36.944 1.00 21.49 1090 ASN A N 1
ATOM 1486 C CA . ASN A 1 220 ? 2.189 -3.835 37.474 1.00 20.58 1090 ASN A CA 1
ATOM 1487 C C . ASN A 1 220 ? 3.161 -4.326 36.400 1.00 21.08 1090 ASN A C 1
ATOM 1488 O O . ASN A 1 220 ? 4.372 -4.382 36.670 1.00 20.20 1090 ASN A O 1
ATOM 1493 N N . LEU A 1 221 ? 2.636 -4.666 35.189 1.00 14.29 1091 LEU A N 1
ATOM 1494 C CA . LEU A 1 221 ? 3.445 -5.114 34.056 1.00 13.62 1091 LEU A CA 1
ATOM 1495 C C . LEU A 1 221 ? 4.479 -4.040 33.718 1.00 16.78 1091 LEU A C 1
ATOM 1496 O O . LEU A 1 221 ? 5.643 -4.363 33.484 1.00 16.09 1091 LEU A O 1
ATOM 1501 N N . GLN A 1 222 ? 4.059 -2.765 33.762 1.00 13.09 1092 GLN A N 1
ATOM 1502 C CA . GLN A 1 222 ? 4.927 -1.628 33.517 1.00 13.60 1092 GLN A CA 1
ATOM 1503 C C . GLN A 1 222 ? 6.005 -1.540 34.597 1.00 18.00 1092 GLN A C 1
ATOM 1504 O O . GLN A 1 222 ? 7.179 -1.506 34.236 1.00 18.77 1092 GLN A O 1
ATOM 1510 N N . LYS A 1 223 ? 5.624 -1.535 35.903 1.00 14.29 1093 LYS A N 1
ATOM 1511 C CA . LYS A 1 223 ? 6.596 -1.455 37.006 1.00 14.76 1093 LYS A CA 1
ATOM 1512 C C . LYS A 1 223 ? 7.703 -2.485 36.843 1.00 18.83 1093 LYS A C 1
ATOM 1513 O O . LYS A 1 223 ? 8.873 -2.103 36.825 1.00 18.11 1093 LYS A O 1
ATOM 1519 N N . LEU A 1 224 ? 7.323 -3.768 36.608 1.00 15.27 1094 LEU A N 1
ATOM 1520 C CA . LEU A 1 224 ? 8.259 -4.882 36.468 1.00 14.54 1094 LEU A CA 1
ATOM 1521 C C . LEU A 1 224 ? 9.129 -4.767 35.220 1.00 19.29 1094 LEU A C 1
ATOM 1522 O O . LEU A 1 224 ? 10.302 -5.175 35.280 1.00 19.06 1094 LEU A O 1
ATOM 1527 N N . VAL A 1 225 ? 8.608 -4.164 34.114 1.00 16.07 1095 VAL A N 1
ATOM 1528 C CA . VAL A 1 225 ? 9.432 -4.002 32.906 1.00 16.58 1095 VAL A CA 1
ATOM 1529 C C . VAL A 1 225 ? 10.510 -2.921 33.164 1.00 21.74 1095 VAL A C 1
ATOM 1530 O O . VAL A 1 225 ? 11.695 -3.137 32.841 1.00 22.36 1095 VAL A O 1
ATOM 1534 N N . HIS A 1 226 ? 10.116 -1.800 33.814 1.00 16.22 1096 HIS A N 1
ATOM 1535 C CA . HIS A 1 226 ? 11.054 -0.726 34.130 1.00 14.08 1096 HIS A CA 1
ATOM 1536 C C . HIS A 1 226 ? 12.074 -1.136 35.217 1.00 19.28 1096 HIS A C 1
ATOM 1537 O O . HIS A 1 226 ? 13.252 -0.759 35.096 1.00 19.33 1096 HIS A O 1
ATOM 1544 N N . ILE A 1 227 ? 11.641 -1.954 36.223 1.00 15.09 1097 ILE A N 1
ATOM 1545 C CA . ILE A 1 227 ? 12.501 -2.448 37.317 1.00 15.50 1097 ILE A CA 1
ATOM 1546 C C . ILE A 1 227 ? 13.499 -3.475 36.788 1.00 24.31 1097 ILE A C 1
ATOM 1547 O O . ILE A 1 227 ? 14.653 -3.443 37.206 1.00 25.97 1097 ILE A O 1
ATOM 1552 N N . GLU A 1 228 ? 13.088 -4.361 35.859 1.00 22.20 1098 GLU A N 1
ATOM 1553 C CA . GLU A 1 228 ? 14.021 -5.330 35.279 1.00 21.53 1098 GLU A CA 1
ATOM 1554 C C . GLU A 1 228 ? 15.144 -4.569 34.572 1.00 26.34 1098 GLU A C 1
ATOM 1555 O O . GLU A 1 228 ? 16.296 -4.740 34.927 1.00 26.23 1098 GLU A O 1
ATOM 1557 N N . HIS A 1 229 ? 14.787 -3.646 33.670 1.00 25.19 1099 HIS A N 1
ATOM 1558 C CA . HIS A 1 229 ? 15.682 -2.819 32.857 1.00 25.83 1099 HIS A CA 1
ATOM 1559 C C . HIS A 1 229 ? 16.640 -1.942 33.700 1.00 29.64 1099 HIS A C 1
ATOM 1560 O O . HIS A 1 229 ? 17.760 -1.656 33.245 1.00 27.97 1099 HIS A O 1
ATOM 1567 N N . SER A 1 230 ? 16.205 -1.505 34.914 1.00 26.38 1100 SER A N 1
ATOM 1568 C CA . SER A 1 230 ? 17.053 -0.658 35.750 1.00 25.62 1100 SER A CA 1
ATOM 1569 C C . SER A 1 230 ? 18.094 -1.476 36.510 1.00 30.97 1100 SER A C 1
ATOM 1570 O O . SER A 1 230 ? 19.254 -1.064 36.571 1.00 31.62 1100 SER A O 1
ATOM 1573 N N . VAL A 1 231 ? 17.702 -2.641 37.056 1.00 26.87 1101 VAL A N 1
ATOM 1574 C CA . VAL A 1 231 ? 18.608 -3.493 37.820 1.00 26.98 1101 VAL A CA 1
ATOM 1575 C C . VAL A 1 231 ? 19.575 -4.293 36.909 1.00 34.74 1101 VAL A C 1
ATOM 1576 O O . VAL A 1 231 ? 19.126 -5.070 36.064 1.00 35.31 1101 VAL A O 1
ATOM 1580 N N . ARG A 1 232 ? 20.904 -4.103 37.113 1.00 32.55 1102 ARG A N 1
ATOM 1581 C CA . ARG A 1 232 ? 21.994 -4.862 36.489 1.00 31.99 1102 ARG A CA 1
ATOM 1582 C C . ARG A 1 232 ? 22.118 -6.118 37.396 1.00 37.86 1102 ARG A C 1
ATOM 1583 O O . ARG A 1 232 ? 22.657 -6.032 38.512 1.00 36.06 1102 ARG A O 1
ATOM 1587 N N . GLY A 1 233 ? 21.525 -7.232 36.950 1.00 36.74 1103 GLY A N 1
ATOM 1588 C CA . GLY A 1 233 ? 21.508 -8.479 37.713 1.00 37.30 1103 GLY A CA 1
ATOM 1589 C C . GLY A 1 233 ? 20.173 -9.202 37.787 1.00 41.94 1103 GLY A C 1
ATOM 1590 O O . GLY A 1 233 ? 20.157 -10.412 38.028 1.00 42.28 1103 GLY A O 1
ATOM 1591 N N . GLN A 1 234 ? 19.045 -8.467 37.639 1.00 38.24 1104 GLN A N 1
ATOM 1592 C CA . GLN A 1 234 ? 17.685 -9.018 37.651 1.00 37.51 1104 GLN A CA 1
ATOM 1593 C C . GLN A 1 234 ? 17.209 -9.115 36.200 1.00 42.98 1104 GLN A C 1
ATOM 1594 O O . GLN A 1 234 ? 17.092 -8.090 35.507 1.00 41.25 1104 GLN A O 1
ATOM 1596 N N . GLY A 1 235 ? 17.007 -10.366 35.763 1.00 40.63 1105 GLY A N 1
ATOM 1597 C CA . GLY A 1 235 ? 16.624 -10.753 34.413 1.00 40.38 1105 GLY A CA 1
ATOM 1598 C C . GLY A 1 235 ? 15.191 -10.496 34.006 1.00 44.81 1105 GLY A C 1
ATOM 1599 O O . GLY A 1 235 ? 14.952 -9.653 33.137 1.00 47.05 1105 GLY A O 1
ATOM 1600 N N . ASP A 1 236 ? 14.235 -11.260 34.552 1.00 39.36 1106 ASP A N 1
ATOM 1601 C CA . ASP A 1 236 ? 12.830 -11.116 34.161 1.00 39.38 1106 ASP A CA 1
ATOM 1602 C C . ASP A 1 236 ? 11.944 -11.351 35.348 1.00 45.14 1106 ASP A C 1
ATOM 1603 O O . ASP A 1 236 ? 11.881 -12.471 35.863 1.00 46.09 1106 ASP A O 1
ATOM 1605 N N . LEU A 1 237 ? 11.272 -10.288 35.803 1.00 40.87 1107 LEU A N 1
ATOM 1606 C CA . LEU A 1 237 ? 10.430 -10.354 36.992 1.00 40.90 1107 LEU A CA 1
ATOM 1607 C C . LEU A 1 237 ? 9.025 -10.858 36.697 1.00 44.70 1107 LEU A C 1
ATOM 1608 O O . LEU A 1 237 ? 8.265 -11.114 37.634 1.00 44.40 1107 LEU A O 1
ATOM 1613 N N . LEU A 1 238 ? 8.658 -10.980 35.410 1.00 40.44 1108 LEU A N 1
ATOM 1614 C CA . LEU A 1 238 ? 7.310 -11.404 35.071 1.00 39.41 1108 LEU A CA 1
ATOM 1615 C C . LEU A 1 238 ? 7.068 -12.821 35.571 1.00 39.15 1108 LEU A C 1
ATOM 1616 O O . LEU A 1 238 ? 7.547 -13.786 34.972 1.00 38.65 1108 LEU A O 1
ATOM 1621 N N . GLN A 1 239 ? 6.393 -12.910 36.736 1.00 32.57 1109 GLN A N 1
ATOM 1622 C CA . GLN A 1 239 ? 6.020 -14.148 37.423 1.00 30.97 1109 GLN A CA 1
ATOM 1623 C C . GLN A 1 239 ? 4.533 -14.078 37.838 1.00 33.54 1109 GLN A C 1
ATOM 1624 O O . GLN A 1 239 ? 4.067 -13.009 38.251 1.00 32.06 1109 GLN A O 1
ATOM 1626 N N . PRO A 1 240 ? 3.756 -15.184 37.698 1.00 29.86 1110 PRO A N 1
ATOM 1627 C CA . PRO A 1 240 ? 2.321 -15.120 38.033 1.00 29.35 1110 PRO A CA 1
ATOM 1628 C C . PRO A 1 240 ? 2.084 -14.786 39.485 1.00 34.89 1110 PRO A C 1
ATOM 1629 O O . PRO A 1 240 ? 2.742 -15.373 40.353 1.00 35.86 1110 PRO A O 1
ATOM 1633 N N . GLY A 1 241 ? 1.192 -13.822 39.721 1.00 30.33 1111 GLY A N 1
ATOM 1634 C CA . GLY A 1 241 ? 0.824 -13.352 41.055 1.00 29.36 1111 GLY A CA 1
ATOM 1635 C C . GLY A 1 241 ? 1.735 -12.291 41.653 1.00 31.17 1111 GLY A C 1
ATOM 1636 O O . GLY A 1 241 ? 1.347 -11.635 42.629 1.00 30.37 1111 GLY A O 1
ATOM 1637 N N . ARG A 1 242 ? 2.971 -12.138 41.092 1.00 26.16 1112 ARG A N 1
ATOM 1638 C CA . ARG A 1 242 ? 3.979 -11.172 41.544 1.00 25.53 1112 ARG A CA 1
ATOM 1639 C C . ARG A 1 242 ? 3.463 -9.741 41.350 1.00 30.91 1112 ARG A C 1
ATOM 1640 O O . ARG A 1 242 ? 2.909 -9.410 40.300 1.00 30.11 1112 ARG A O 1
ATOM 1648 N N . GLU A 1 243 ? 3.588 -8.923 42.400 1.00 28.36 1113 GLU A N 1
ATOM 1649 C CA . GLU A 1 243 ? 3.112 -7.552 42.394 1.00 28.01 1113 GLU A CA 1
ATOM 1650 C C . GLU A 1 243 ? 4.063 -6.670 43.166 1.00 31.54 1113 GLU A C 1
ATOM 1651 O O . GLU A 1 243 ? 4.417 -7.008 44.287 1.00 32.14 1113 GLU A O 1
ATOM 1653 N N . PHE A 1 244 ? 4.509 -5.565 42.544 1.00 27.81 1114 PHE A N 1
ATOM 1654 C CA . PHE A 1 244 ? 5.403 -4.556 43.131 1.00 27.49 1114 PHE A CA 1
ATOM 1655 C C . PHE A 1 244 ? 4.658 -3.867 44.289 1.00 32.08 1114 PHE A C 1
ATOM 1656 O O . PHE A 1 244 ? 3.508 -3.460 44.107 1.00 32.08 1114 PHE A O 1
ATOM 1664 N N . LEU A 1 245 ? 5.325 -3.680 45.444 1.00 28.98 1115 LEU A N 1
ATOM 1665 C CA . LEU A 1 245 ? 4.690 -3.048 46.613 1.00 28.38 1115 LEU A CA 1
ATOM 1666 C C . LEU A 1 245 ? 5.365 -1.768 47.067 1.00 31.23 1115 LEU A C 1
ATOM 1667 O O . LEU A 1 245 ? 4.653 -0.784 47.276 1.00 32.07 1115 LEU A O 1
ATOM 1672 N N . LYS A 1 246 ? 6.710 -1.764 47.231 1.00 26.04 1116 LYS A N 1
ATOM 1673 C CA . LYS A 1 246 ? 7.447 -0.567 47.666 1.00 25.44 1116 LYS A CA 1
ATOM 1674 C C . LYS A 1 246 ? 8.910 -0.533 47.180 1.00 29.70 1116 LYS A C 1
ATOM 1675 O O . LYS A 1 246 ? 9.570 -1.571 47.080 1.00 30.20 1116 LYS A O 1
ATOM 1679 N N . GLU A 1 247 ? 9.409 0.684 46.883 1.00 24.17 1117 GLU A N 1
ATOM 1680 C CA . GLU A 1 247 ? 10.809 0.911 46.562 1.00 22.13 1117 GLU A CA 1
ATOM 1681 C C . GLU A 1 247 ? 11.333 2.023 47.485 1.00 24.82 1117 GLU A C 1
ATOM 1682 O O . GLU A 1 247 ? 10.539 2.654 48.198 1.00 22.78 1117 GLU A O 1
ATOM 1688 N N . GLY A 1 248 ? 12.656 2.132 47.577 1.00 22.04 1118 GLY A N 1
ATOM 1689 C CA . GLY A 1 248 ? 13.320 3.088 48.450 1.00 22.18 1118 GLY A CA 1
ATOM 1690 C C . GLY A 1 248 ? 14.675 2.622 48.919 1.00 27.84 1118 GLY A C 1
ATOM 1691 O O . GLY A 1 248 ? 14.915 1.422 49.058 1.00 27.37 1118 GLY A O 1
ATOM 1692 N N . THR A 1 249 ? 15.567 3.585 49.162 1.00 26.46 1119 THR A N 1
ATOM 1693 C CA . THR A 1 249 ? 16.941 3.373 49.601 1.00 26.89 1119 THR A CA 1
ATOM 1694 C C . THR A 1 249 ? 17.029 3.418 51.114 1.00 34.88 1119 THR A C 1
ATOM 1695 O O . THR A 1 249 ? 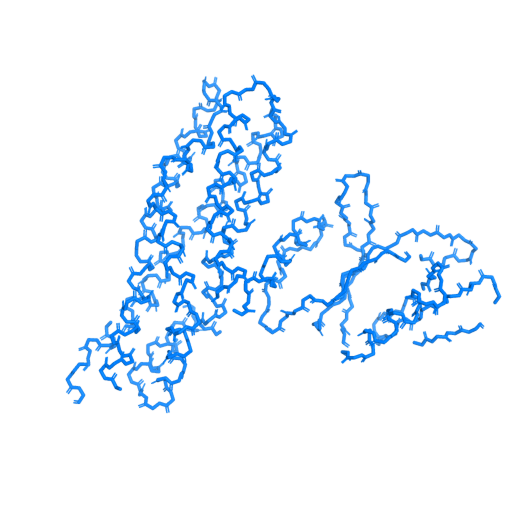16.385 4.252 51.757 1.00 35.15 1119 THR A O 1
ATOM 1699 N N . LEU A 1 250 ? 17.823 2.501 51.678 1.00 33.33 1120 LEU A N 1
ATOM 1700 C CA . LEU A 1 250 ? 18.118 2.431 53.101 1.00 33.42 1120 LEU A CA 1
ATOM 1701 C C . LEU A 1 250 ? 19.630 2.236 53.229 1.00 41.00 1120 LEU A C 1
ATOM 1702 O O . LEU A 1 250 ? 20.295 1.920 52.232 1.00 40.45 1120 LEU A O 1
ATOM 1715 N N . LYS A 1 252 ? 22.983 0.375 54.662 1.00 42.60 1122 LYS A N 1
ATOM 1716 C CA . LYS A 1 252 ? 23.477 -0.904 55.162 1.00 42.58 1122 LYS A CA 1
ATOM 1717 C C . LYS A 1 252 ? 24.473 -0.563 56.256 1.00 47.14 1122 LYS A C 1
ATOM 1718 O O . LYS A 1 252 ? 25.417 0.202 56.011 1.00 45.64 1122 LYS A O 1
ATOM 1720 N N . VAL A 1 253 ? 24.230 -1.072 57.479 1.00 45.57 1123 VAL A N 1
ATOM 1721 C CA . VAL A 1 253 ? 25.102 -0.794 58.630 1.00 45.79 1123 VAL A CA 1
ATOM 1722 C C . VAL A 1 253 ? 26.147 -1.901 58.803 1.00 51.16 1123 VAL A C 1
ATOM 1723 O O . VAL A 1 253 ? 25.837 -2.991 59.308 1.00 49.82 1123 VAL A O 1
ATOM 1727 N N . THR A 1 254 ? 27.381 -1.603 58.339 1.00 49.64 1124 THR A N 1
ATOM 1728 C CA . THR A 1 254 ? 28.563 -2.468 58.411 1.00 50.11 1124 THR A CA 1
ATOM 1729 C C . THR A 1 254 ? 29.522 -1.800 59.390 1.00 54.39 1124 THR A C 1
ATOM 1730 O O . THR A 1 254 ? 30.302 -0.918 59.012 1.00 53.23 1124 THR A O 1
ATOM 1732 N N . GLY A 1 255 ? 29.371 -2.173 60.661 1.00 52.04 1125 GLY A N 1
ATOM 1733 C CA . GLY A 1 255 ? 30.116 -1.604 61.780 1.00 51.99 1125 GLY A CA 1
ATOM 1734 C C . GLY A 1 255 ? 29.622 -0.212 62.125 1.00 54.71 1125 GLY A C 1
ATOM 1735 O O . GLY A 1 255 ? 28.544 -0.052 62.709 1.00 53.12 1125 GLY A O 1
ATOM 1736 N N . LYS A 1 256 ? 30.413 0.803 61.741 1.00 51.68 1126 LYS A N 1
ATOM 1737 C CA . LYS A 1 256 ? 30.115 2.228 61.926 1.00 51.44 1126 LYS A CA 1
ATOM 1738 C C . LYS A 1 256 ? 29.887 2.859 60.549 1.00 53.83 1126 LYS A C 1
ATOM 1739 O O . LYS A 1 256 ? 29.325 3.959 60.451 1.00 53.28 1126 LYS A O 1
ATOM 1741 N N . ASN A 1 257 ? 30.331 2.140 59.485 1.00 48.65 1127 ASN A N 1
ATOM 1742 C CA . ASN A 1 257 ? 30.208 2.536 58.075 1.00 46.96 1127 ASN A CA 1
ATOM 1743 C C . ASN A 1 257 ? 28.752 2.381 57.604 1.00 45.73 1127 ASN A C 1
ATOM 1744 O O . ASN A 1 257 ? 28.056 1.455 58.043 1.00 45.67 1127 ASN A O 1
ATOM 1746 N N . ARG A 1 258 ? 28.285 3.328 56.764 1.00 37.66 1128 ARG A N 1
ATOM 1747 C CA . ARG A 1 258 ? 26.922 3.358 56.226 1.00 35.46 1128 ARG A CA 1
ATOM 1748 C C . ARG A 1 258 ? 26.971 3.448 54.694 1.00 37.45 1128 ARG A C 1
ATOM 1749 O O . ARG A 1 258 ? 27.439 4.458 54.141 1.00 36.91 1128 ARG A O 1
ATOM 1751 N N . ARG A 1 259 ? 26.555 2.349 54.018 1.00 32.32 1129 ARG A N 1
ATOM 1752 C CA . ARG A 1 259 ? 26.539 2.231 52.552 1.00 31.32 1129 ARG A CA 1
ATOM 1753 C C . ARG A 1 259 ? 25.104 2.118 52.025 1.00 34.64 1129 ARG A C 1
ATOM 1754 O O . ARG A 1 259 ? 24.310 1.366 52.596 1.00 35.13 1129 ARG A O 1
ATOM 1757 N N . PRO A 1 260 ? 24.743 2.872 50.958 1.00 29.57 1130 PRO A N 1
ATOM 1758 C CA . PRO A 1 260 ? 23.352 2.843 50.465 1.00 28.94 1130 PRO A CA 1
ATOM 1759 C C . PRO A 1 260 ? 22.925 1.581 49.708 1.00 31.89 1130 PRO A C 1
ATOM 1760 O O . PRO A 1 260 ? 23.648 1.079 48.834 1.00 31.04 1130 PRO A O 1
ATOM 1764 N N . ARG A 1 261 ? 21.713 1.100 50.021 1.00 27.73 1131 ARG A N 1
ATOM 1765 C CA . ARG A 1 261 ? 21.125 -0.064 49.365 1.00 27.56 1131 ARG A CA 1
ATOM 1766 C C . ARG A 1 261 ? 19.686 0.267 48.935 1.00 30.51 1131 ARG A C 1
ATOM 1767 O O . ARG A 1 261 ? 18.862 0.631 49.790 1.00 31.14 1131 ARG A O 1
ATOM 1775 N N . HIS A 1 262 ? 19.390 0.151 47.616 1.00 23.75 1132 HIS A N 1
ATOM 1776 C CA . HIS A 1 262 ? 18.059 0.437 47.092 1.00 22.77 1132 HIS A CA 1
ATOM 1777 C C . HIS A 1 262 ? 17.220 -0.820 47.091 1.00 26.07 1132 HIS A C 1
ATOM 1778 O O . HIS A 1 262 ? 17.639 -1.813 46.509 1.00 26.73 1132 HIS A O 1
ATOM 1785 N N . LEU A 1 263 ? 16.029 -0.778 47.725 1.00 21.82 1133 LEU A N 1
ATOM 1786 C CA . LEU A 1 263 ? 15.136 -1.938 47.888 1.00 21.44 1133 LEU A CA 1
ATOM 1787 C C . LEU A 1 263 ? 13.883 -1.977 47.004 1.00 24.83 1133 LEU A C 1
ATOM 1788 O O . LEU A 1 263 ? 13.026 -1.096 47.137 1.00 25.79 1133 LEU A O 1
ATOM 1793 N N . PHE A 1 264 ? 13.691 -3.077 46.225 1.00 18.02 1134 PHE A N 1
ATOM 1794 C CA . PHE A 1 264 ? 12.455 -3.293 45.459 1.00 15.10 1134 PHE A CA 1
ATOM 1795 C C . PHE A 1 264 ? 11.643 -4.419 46.134 1.00 19.51 1134 PHE A C 1
ATOM 1796 O O . PHE A 1 264 ? 11.986 -5.590 45.990 1.00 16.64 1134 PHE A O 1
ATOM 1804 N N . LEU A 1 265 ? 10.604 -4.055 46.909 1.00 20.53 1135 LEU A N 1
ATOM 1805 C CA . LEU A 1 265 ? 9.754 -5.012 47.632 1.00 23.20 1135 LEU A CA 1
ATOM 1806 C C . LEU A 1 265 ? 8.499 -5.448 46.827 1.00 34.74 1135 LEU A C 1
ATOM 1807 O O . LEU A 1 265 ? 7.607 -4.652 46.531 1.00 32.62 1135 LEU A O 1
ATOM 1820 N N . ASN A 1 267 ? 5.478 -8.816 46.618 1.00 42.47 1137 ASN A N 1
ATOM 1821 C CA . ASN A 1 267 ? 4.780 -9.763 47.490 1.00 42.10 1137 ASN A CA 1
ATOM 1822 C C . ASN A 1 267 ? 5.500 -11.117 47.433 1.00 45.45 1137 ASN A C 1
ATOM 1823 O O . ASN A 1 267 ? 5.497 -11.890 48.391 1.00 44.97 1137 ASN A O 1
ATOM 1828 N N . ASP A 1 268 ? 6.150 -11.355 46.300 1.00 41.52 1138 ASP A N 1
ATOM 1829 C CA . ASP A 1 268 ? 6.862 -12.566 45.966 1.00 41.21 1138 ASP A CA 1
ATOM 1830 C C . ASP A 1 268 ? 8.254 -12.575 46.604 1.00 44.51 1138 ASP A C 1
ATOM 1831 O O . ASP A 1 268 ? 8.488 -13.295 47.574 1.00 43.70 1138 ASP A O 1
ATOM 1836 N N . VAL A 1 269 ? 9.149 -11.732 46.068 1.00 40.80 1139 VAL A N 1
ATOM 1837 C CA . VAL A 1 269 ? 10.567 -11.625 46.382 1.00 39.86 1139 VAL A CA 1
ATOM 1838 C C . VAL A 1 269 ? 11.009 -10.162 46.746 1.00 43.06 1139 VAL A C 1
ATOM 1839 O O . VAL A 1 269 ? 10.331 -9.197 46.391 1.00 42.72 1139 VAL A O 1
ATOM 1843 N N . LEU A 1 270 ? 12.148 -10.018 47.459 1.00 38.75 1140 LEU A N 1
ATOM 1844 C CA . LEU A 1 270 ? 12.718 -8.722 47.855 1.00 37.58 1140 LEU A CA 1
ATOM 1845 C C . LEU A 1 270 ? 14.055 -8.483 47.172 1.00 39.60 1140 LEU A C 1
ATOM 1846 O O . LEU A 1 270 ? 15.042 -9.149 47.491 1.00 38.93 1140 LEU A O 1
ATOM 1851 N N . LEU A 1 271 ? 14.082 -7.525 46.227 1.00 35.27 1141 LEU A N 1
ATOM 1852 C CA . LEU A 1 271 ? 15.317 -7.173 45.541 1.00 33.99 1141 LEU A CA 1
ATOM 1853 C C . LEU A 1 271 ? 16.097 -6.226 46.437 1.00 36.32 1141 LEU A C 1
ATOM 1854 O O . LEU A 1 271 ? 15.529 -5.274 46.995 1.00 34.64 1141 LEU A O 1
ATOM 1859 N N . TYR A 1 272 ? 17.387 -6.560 46.634 1.00 32.42 1142 TYR A N 1
ATOM 1860 C CA . TYR A 1 272 ? 18.360 -5.854 47.466 1.00 31.69 1142 TYR A CA 1
ATOM 1861 C C . TYR A 1 272 ? 19.414 -5.392 46.502 1.00 29.83 1142 TYR A C 1
ATOM 1862 O O . TYR A 1 272 ? 20.108 -6.222 45.911 1.00 29.88 1142 TYR A O 1
ATOM 1871 N N . THR A 1 273 ? 19.456 -4.087 46.235 1.00 22.87 1143 THR A N 1
ATOM 1872 C CA . THR A 1 273 ? 20.362 -3.556 45.217 1.00 22.15 1143 THR A CA 1
ATOM 1873 C C . THR A 1 273 ? 21.318 -2.465 45.781 1.00 25.97 1143 THR A C 1
ATOM 1874 O O . THR A 1 273 ? 21.332 -2.197 46.987 1.00 24.57 1143 THR A O 1
ATOM 1878 N N . TYR A 1 274 ? 22.131 -1.875 44.876 1.00 22.01 1144 TYR A N 1
ATOM 1879 C CA . TYR A 1 274 ? 23.027 -0.765 45.130 1.00 21.53 1144 TYR A CA 1
ATOM 1880 C C . TYR A 1 274 ? 22.771 0.308 44.054 1.00 28.85 1144 TYR A C 1
ATOM 1881 O O . TYR A 1 274 ? 22.967 0.049 42.851 1.00 29.69 1144 TYR A O 1
ATOM 1890 N N . PRO A 1 275 ? 22.412 1.538 44.467 1.00 24.86 1145 PRO A N 1
ATOM 1891 C CA . PRO A 1 275 ? 22.177 2.588 43.470 1.00 24.60 1145 PRO A CA 1
ATOM 1892 C C . PRO A 1 275 ? 23.450 3.157 42.856 1.00 27.91 1145 PRO A C 1
ATOM 1893 O O . PRO A 1 275 ? 24.289 3.711 43.560 1.00 28.03 1145 PRO A O 1
ATOM 1897 N N . GLN A 1 276 ? 23.569 3.051 41.532 1.00 24.46 1146 GLN A N 1
ATOM 1898 C CA . GLN A 1 276 ? 24.714 3.576 40.772 1.00 24.68 1146 GLN A CA 1
ATOM 1899 C C . GLN A 1 276 ? 24.463 5.008 40.246 1.00 30.56 1146 GLN A C 1
ATOM 1900 O O . GLN A 1 276 ? 23.310 5.434 40.162 1.00 30.92 1146 GLN A O 1
ATOM 1906 N N . LYS A 1 277 ? 25.553 5.731 39.874 1.00 28.74 1147 LYS A N 1
ATOM 1907 C CA . LYS A 1 277 ? 25.565 7.097 39.306 1.00 29.15 1147 LYS A CA 1
ATOM 1908 C C . LYS A 1 277 ? 24.698 7.221 38.032 1.00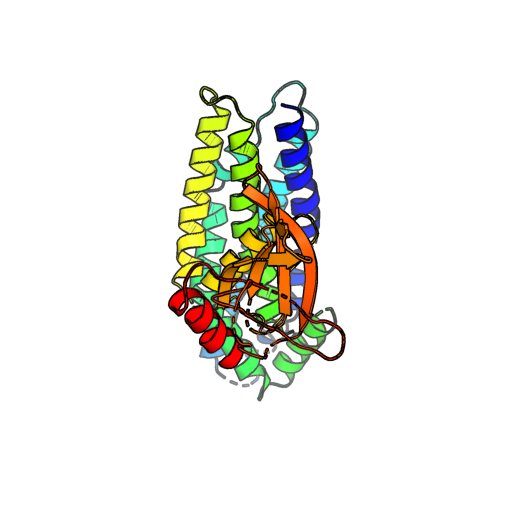 34.37 1147 LYS A C 1
ATOM 1909 O O . LYS A 1 277 ? 24.205 8.304 37.727 1.00 33.27 1147 LYS A O 1
ATOM 1911 N N . ASP A 1 278 ? 24.522 6.087 37.324 1.00 33.21 1148 ASP A N 1
ATOM 1912 C CA . ASP A 1 278 ? 23.736 5.812 36.118 1.00 34.41 1148 ASP A CA 1
ATOM 1913 C C . ASP A 1 278 ? 22.208 5.948 36.286 1.00 40.50 1148 ASP A C 1
ATOM 1914 O O . ASP A 1 278 ? 21.478 5.936 35.285 1.00 40.67 1148 ASP A O 1
ATOM 1919 N N . GLY A 1 279 ? 21.731 5.924 37.529 1.00 37.22 1149 GLY A N 1
ATOM 1920 C CA . GLY A 1 279 ? 20.304 5.884 37.813 1.00 37.17 1149 GLY A CA 1
ATOM 1921 C C . GLY A 1 279 ? 19.868 4.431 37.800 1.00 41.93 1149 GLY A C 1
ATOM 1922 O O . GLY A 1 279 ? 18.751 4.097 38.205 1.00 42.11 1149 GLY A O 1
ATOM 1923 N N . LYS A 1 280 ? 20.777 3.558 37.325 1.00 38.57 1150 LYS A N 1
ATOM 1924 C CA . LYS A 1 280 ? 20.645 2.109 37.278 1.00 38.64 1150 LYS A CA 1
ATOM 1925 C C . LYS A 1 280 ? 21.120 1.526 38.632 1.00 42.46 1150 LYS A C 1
ATOM 1926 O O . LYS A 1 280 ? 21.714 2.236 39.442 1.00 42.46 1150 LYS A O 1
ATOM 1932 N N . TYR A 1 281 ? 20.818 0.255 38.887 1.00 38.23 1151 TYR A N 1
ATOM 1933 C CA . TYR A 1 281 ? 21.167 -0.415 40.136 1.00 37.54 1151 TYR A CA 1
ATOM 1934 C C . TYR A 1 281 ? 21.921 -1.726 39.875 1.00 41.51 1151 TYR A C 1
ATOM 1935 O O . TYR A 1 281 ? 22.148 -2.076 38.719 1.00 41.13 1151 TYR A O 1
ATOM 1944 N N . ARG A 1 282 ? 22.326 -2.433 40.956 1.00 37.73 1152 ARG A N 1
ATOM 1945 C CA . ARG A 1 282 ? 23.064 -3.702 40.904 1.00 36.40 1152 ARG A CA 1
ATOM 1946 C C . ARG A 1 282 ? 22.462 -4.655 41.910 1.00 37.22 1152 ARG A C 1
ATOM 1947 O O . ARG A 1 282 ? 22.486 -4.356 43.102 1.00 36.79 1152 ARG A O 1
ATOM 1955 N N . LEU A 1 283 ? 21.916 -5.792 41.443 1.00 32.15 1153 LEU A N 1
ATOM 1956 C CA . LEU A 1 283 ? 21.310 -6.786 42.330 1.00 31.21 1153 LEU A CA 1
ATOM 1957 C C . LEU A 1 283 ? 22.400 -7.353 43.234 1.00 36.59 1153 LEU A C 1
ATOM 1958 O O . LEU A 1 283 ? 23.396 -7.889 42.727 1.00 36.30 1153 LEU A O 1
ATOM 1963 N N . LYS A 1 284 ? 22.267 -7.115 44.564 1.00 33.12 1154 LYS A N 1
ATOM 1964 C CA . LYS A 1 284 ? 23.263 -7.540 45.542 1.00 32.95 1154 LYS A CA 1
ATOM 1965 C C . LYS A 1 284 ? 22.921 -8.865 46.186 1.00 38.56 1154 LYS A C 1
ATOM 1966 O O . LYS A 1 284 ? 23.829 -9.613 46.539 1.00 40.27 1154 LYS A O 1
ATOM 1972 N N . ASN A 1 285 ? 21.629 -9.148 46.353 1.00 34.59 1155 ASN A N 1
ATOM 1973 C CA . ASN A 1 285 ? 21.072 -10.367 46.945 1.00 34.14 1155 ASN A CA 1
ATOM 1974 C C . ASN A 1 285 ? 19.568 -10.309 46.704 1.00 37.77 1155 ASN A C 1
ATOM 1975 O O . ASN A 1 285 ? 19.046 -9.264 46.310 1.00 37.24 1155 ASN A O 1
ATOM 1980 N N . THR A 1 286 ? 18.876 -11.428 46.905 1.00 34.60 1156 THR A N 1
ATOM 1981 C CA . THR A 1 286 ? 17.435 -11.515 46.702 1.00 34.57 1156 THR A CA 1
ATOM 1982 C C . THR A 1 286 ? 16.878 -12.303 47.875 1.00 38.27 1156 THR A C 1
ATOM 1983 O O . THR A 1 286 ? 17.505 -13.263 48.298 1.00 38.44 1156 THR A O 1
ATOM 1987 N N . LEU A 1 287 ? 15.735 -11.881 48.427 1.00 35.07 1157 LEU A N 1
ATOM 1988 C CA . LEU A 1 287 ? 15.114 -12.467 49.624 1.00 34.88 1157 LEU A CA 1
ATOM 1989 C C . LEU A 1 287 ? 13.650 -12.876 49.393 1.00 39.29 1157 LEU A C 1
ATOM 1990 O O . LEU A 1 287 ? 12.961 -12.195 48.647 1.00 39.51 1157 LEU A O 1
ATOM 1995 N N . ALA A 1 288 ? 13.152 -13.939 50.062 1.00 35.84 1158 ALA A N 1
ATOM 1996 C CA . ALA A 1 288 ? 11.763 -14.384 49.868 1.00 35.94 1158 ALA A CA 1
ATOM 1997 C C . ALA A 1 288 ? 10.808 -13.869 50.943 1.00 39.92 1158 ALA A C 1
ATOM 1998 O O . ALA A 1 288 ? 10.924 -14.263 52.105 1.00 39.77 1158 ALA A O 1
ATOM 2000 N N . VAL A 1 289 ? 9.854 -12.992 50.543 1.00 35.89 1159 VAL A N 1
ATOM 2001 C CA . VAL A 1 289 ? 8.859 -12.354 51.417 1.00 45.22 1159 VAL A CA 1
ATOM 2002 C C . VAL A 1 289 ? 7.946 -13.378 52.084 1.00 70.94 1159 VAL A C 1
ATOM 2003 O O . VAL A 1 289 ? 8.257 -13.841 53.178 1.00 33.13 1159 VAL A O 1
ATOM 2005 N N . SER A 1 295 ? 12.149 -7.266 62.348 1.00 35.25 1165 SER A N 1
ATOM 2006 C CA . SER A 1 295 ? 12.246 -6.680 63.687 1.00 35.28 1165 SER A CA 1
ATOM 2007 C C . SER A 1 295 ? 12.648 -5.180 63.683 1.00 41.12 1165 SER A C 1
ATOM 2008 O O . SER A 1 295 ? 13.267 -4.692 62.729 1.00 41.83 1165 SER A O 1
ATOM 2010 N N . ARG A 1 296 ? 12.305 -4.460 64.763 1.00 36.85 1166 ARG A N 1
ATOM 2011 C CA . ARG A 1 296 ? 12.681 -3.055 64.931 1.00 36.31 1166 ARG A CA 1
ATOM 2012 C C . ARG A 1 296 ? 13.600 -2.951 66.184 1.00 38.26 1166 ARG A C 1
ATOM 2013 O O . ARG A 1 296 ? 13.116 -2.567 67.257 1.00 37.10 1166 ARG A O 1
ATOM 2021 N N . PRO A 1 297 ? 14.915 -3.319 66.083 1.00 33.95 1167 PRO A N 1
ATOM 2022 C CA . PRO A 1 297 ? 15.781 -3.263 67.268 1.00 33.32 1167 PRO A CA 1
ATOM 2023 C C . PRO A 1 297 ? 16.018 -1.856 67.798 1.00 38.80 1167 PRO A C 1
ATOM 2024 O O . PRO A 1 297 ? 15.716 -0.865 67.123 1.00 38.57 1167 PRO A O 1
ATOM 2028 N N . VAL A 1 298 ? 16.518 -1.772 69.036 1.00 36.24 1168 VAL A N 1
ATOM 2029 C CA . VAL A 1 298 ? 16.856 -0.490 69.647 1.00 36.48 1168 VAL A CA 1
ATOM 2030 C C . VAL A 1 298 ? 18.371 -0.483 69.862 1.00 44.07 1168 VAL A C 1
ATOM 2031 O O . VAL A 1 298 ? 18.905 -1.303 70.606 1.00 43.05 1168 VAL A O 1
ATOM 2043 N N . GLU A 1 300 ? 21.711 2.548 69.829 1.00 45.28 1170 GLU A N 1
ATOM 2044 C CA . GLU A 1 300 ? 22.177 3.943 69.827 1.00 44.96 1170 GLU A CA 1
ATOM 2045 C C . GLU A 1 300 ? 22.822 4.414 68.516 1.00 48.87 1170 GLU A C 1
ATOM 2046 O O . GLU A 1 300 ? 22.286 5.311 67.865 1.00 48.15 1170 GLU A O 1
ATOM 2052 N N . LYS A 1 301 ? 23.969 3.824 68.142 1.00 46.14 1171 LYS A N 1
ATOM 2053 C CA . LYS A 1 301 ? 24.730 4.182 66.944 1.00 46.11 1171 LYS A CA 1
ATOM 2054 C C . LYS A 1 301 ? 23.973 3.880 65.622 1.00 50.47 1171 LYS A C 1
ATOM 2055 O O . LYS A 1 301 ? 24.467 4.227 64.542 1.00 50.80 1171 LYS A O 1
ATOM 2057 N N . VAL A 1 302 ? 22.788 3.228 65.707 1.00 46.12 1172 VAL A N 1
ATOM 2058 C CA . VAL A 1 302 ? 21.924 2.905 64.563 1.00 44.96 1172 VAL A CA 1
ATOM 2059 C C . VAL A 1 302 ? 20.477 3.342 64.877 1.00 46.97 1172 VAL A C 1
ATOM 2060 O O . VAL A 1 302 ? 19.612 2.492 65.120 1.00 46.12 1172 VAL A O 1
ATOM 2064 N N . PRO A 1 303 ? 20.177 4.654 64.906 1.00 43.26 1173 PRO A N 1
ATOM 2065 C CA . PRO A 1 303 ? 18.780 5.054 65.123 1.00 43.12 1173 PRO A CA 1
ATOM 2066 C C . PRO A 1 303 ? 17.974 4.764 63.855 1.00 46.54 1173 PRO A C 1
ATOM 2067 O O . PRO A 1 303 ? 18.542 4.762 62.746 1.00 45.54 1173 PRO A O 1
ATOM 2071 N N . TYR A 1 304 ? 16.648 4.527 64.020 1.00 42.41 1174 TYR A N 1
ATOM 2072 C CA . TYR A 1 304 ? 15.712 4.202 62.929 1.00 41.56 1174 TYR A CA 1
ATOM 2073 C C . TYR A 1 304 ? 16.216 2.923 62.221 1.00 44.37 1174 TYR A C 1
ATOM 2074 O O . TYR A 1 304 ? 16.573 2.958 61.044 1.00 44.14 1174 TYR A O 1
ATOM 2083 N N . ALA A 1 305 ? 16.291 1.812 62.982 1.00 40.02 1175 ALA A N 1
ATOM 2084 C CA . ALA A 1 305 ? 16.844 0.526 62.542 1.00 39.83 1175 ALA A CA 1
ATOM 2085 C C . ALA A 1 305 ? 15.798 -0.504 62.070 1.00 44.29 1175 ALA A C 1
ATOM 2086 O O . ALA A 1 305 ? 14.767 -0.714 62.716 1.00 44.85 1175 ALA A O 1
ATOM 2088 N N . LEU A 1 306 ? 16.108 -1.172 60.951 1.00 39.92 1176 LEU A N 1
ATOM 2089 C CA . LEU A 1 306 ? 15.263 -2.197 60.344 1.00 39.38 1176 LEU A CA 1
ATOM 2090 C C . LEU A 1 306 ? 16.033 -3.531 60.175 1.00 42.20 1176 LEU A C 1
ATOM 2091 O O . LEU A 1 306 ? 17.080 -3.574 59.516 1.00 40.59 1176 LEU A O 1
ATOM 2096 N N . LYS A 1 307 ? 15.516 -4.602 60.815 1.00 39.02 1177 LYS A N 1
ATOM 2097 C CA . LYS A 1 307 ? 16.092 -5.942 60.770 1.00 39.56 1177 LYS A CA 1
ATOM 2098 C C . LYS A 1 307 ? 15.136 -6.899 60.048 1.00 46.05 1177 LYS A C 1
ATOM 2099 O O . LYS A 1 307 ? 14.118 -7.320 60.612 1.00 46.31 1177 LYS A O 1
ATOM 2101 N N . ILE A 1 308 ? 15.442 -7.186 58.773 1.00 43.37 1178 ILE A N 1
ATOM 2102 C CA . ILE A 1 308 ? 14.670 -8.094 57.925 1.00 43.51 1178 ILE A CA 1
ATOM 2103 C C . ILE A 1 308 ? 15.320 -9.469 58.074 1.00 47.54 1178 ILE A C 1
ATOM 2104 O O . ILE A 1 308 ? 16.523 -9.603 57.809 1.00 47.06 1178 ILE A O 1
ATOM 2109 N N . GLU A 1 309 ? 14.541 -10.472 58.540 1.00 44.18 1179 GLU A N 1
ATOM 2110 C CA . GLU A 1 309 ? 15.079 -11.811 58.777 1.00 44.36 1179 GLU A CA 1
ATOM 2111 C C . GLU A 1 309 ? 14.323 -12.913 58.059 1.00 50.30 1179 GLU A C 1
ATOM 2112 O O . GLU A 1 309 ? 13.092 -12.921 58.033 1.00 49.96 1179 GLU A O 1
ATOM 2114 N N . THR A 1 310 ? 15.095 -13.858 57.494 1.00 48.30 1180 THR A N 1
ATOM 2115 C CA . THR A 1 310 ? 14.671 -15.107 56.838 1.00 48.83 1180 THR A CA 1
ATOM 2116 C C . THR A 1 310 ? 15.676 -16.228 57.262 1.00 53.83 1180 THR A C 1
ATOM 2117 O O . THR A 1 310 ? 16.701 -15.916 57.884 1.00 53.89 1180 THR A O 1
ATOM 2121 N N . SER A 1 311 ? 15.387 -17.516 56.957 1.00 50.00 1181 SER A N 1
ATOM 2122 C CA . SER A 1 311 ? 16.288 -18.628 57.322 1.00 49.22 1181 SER A CA 1
ATOM 2123 C C . SER A 1 311 ? 17.619 -18.613 56.537 1.00 54.06 1181 SER A C 1
ATOM 2124 O O . SER A 1 311 ? 18.616 -19.154 57.024 1.00 53.83 1181 SER A O 1
ATOM 2126 N N . GLU A 1 312 ? 17.636 -17.978 55.340 1.00 50.99 1182 GLU A N 1
ATOM 2127 C CA . GLU A 1 312 ? 18.815 -17.895 54.469 1.00 50.80 1182 GLU A CA 1
ATOM 2128 C C . GLU A 1 312 ? 19.534 -16.516 54.519 1.00 55.30 1182 GLU A C 1
ATOM 2129 O O . GLU A 1 312 ? 20.737 -16.451 54.214 1.00 53.88 1182 GLU A O 1
ATOM 2131 N N . SER A 1 313 ? 18.805 -15.431 54.914 1.00 52.76 1183 SER A N 1
ATOM 2132 C CA . SER A 1 313 ? 19.341 -14.061 54.929 1.00 52.95 1183 SER A CA 1
ATOM 2133 C C . SER A 1 313 ? 18.862 -13.170 56.106 1.00 58.02 1183 SER A C 1
ATOM 2134 O O . SER A 1 313 ? 17.788 -13.402 56.676 1.00 57.96 1183 SER A O 1
ATOM 2136 N N . CYS A 1 314 ? 19.670 -12.121 56.432 1.00 54.29 1184 CYS A N 1
ATOM 2137 C CA . CYS A 1 314 ? 19.427 -11.114 57.483 1.00 53.73 1184 CYS A CA 1
ATOM 2138 C C . CYS A 1 314 ? 20.067 -9.755 57.111 1.00 54.47 1184 CYS A C 1
ATOM 2139 O O . CYS A 1 314 ? 21.270 -9.698 56.833 1.00 52.96 1184 CYS A O 1
ATOM 2142 N N . LEU A 1 315 ? 19.274 -8.664 57.138 1.00 49.72 1185 LEU A N 1
ATOM 2143 C CA . LEU A 1 315 ? 19.793 -7.336 56.772 1.00 49.09 1185 LEU A CA 1
ATOM 2144 C C . LEU A 1 315 ? 19.704 -6.330 57.918 1.00 51.75 1185 LEU A C 1
ATOM 2145 O O . LEU A 1 315 ? 18.642 -6.199 58.539 1.00 51.98 1185 LEU A O 1
ATOM 2158 N N . LEU A 1 317 ? 19.603 -2.690 58.380 1.00 38.76 1187 LEU A N 1
ATOM 2159 C CA . LEU A 1 317 ? 19.369 -1.455 57.644 1.00 38.11 1187 LEU A CA 1
ATOM 2160 C C . LEU A 1 317 ? 18.934 -0.331 58.548 1.00 41.17 1187 LEU A C 1
ATOM 2161 O O . LEU A 1 317 ? 18.226 -0.548 59.537 1.00 38.88 1187 LEU A O 1
ATOM 2166 N N . SER A 1 318 ? 19.382 0.880 58.199 1.00 39.26 1188 SER A N 1
ATOM 2167 C CA . SER A 1 318 ? 19.031 2.098 58.905 1.00 39.37 1188 SER A CA 1
ATOM 2168 C C . SER A 1 318 ? 18.262 3.020 57.992 1.00 44.35 1188 SER A C 1
ATOM 2169 O O . SER A 1 318 ? 18.649 3.239 56.839 1.00 43.45 1188 SER A O 1
ATOM 2172 N N . ALA A 1 319 ? 17.159 3.548 58.520 1.00 42.04 1189 ALA A N 1
ATOM 2173 C CA . ALA A 1 319 ? 16.306 4.516 57.853 1.00 42.24 1189 ALA A CA 1
ATOM 2174 C C . ALA A 1 319 ? 16.826 5.894 58.264 1.00 46.18 1189 ALA A C 1
ATOM 2175 O O . ALA A 1 319 ? 17.766 5.972 59.069 1.00 45.87 1189 ALA A O 1
ATOM 2177 N N . SER A 1 320 ? 16.237 6.972 57.700 1.00 42.05 1190 SER A N 1
ATOM 2178 C CA . SER A 1 320 ? 16.612 8.357 57.999 1.00 41.30 1190 SER A CA 1
ATOM 2179 C C . SER A 1 320 ? 15.703 8.953 59.065 1.00 44.80 1190 SER A C 1
ATOM 2180 O O . SER A 1 320 ? 16.112 9.874 59.778 1.00 43.91 1190 SER A O 1
ATOM 2183 N N . SER A 1 321 ? 14.481 8.394 59.185 1.00 41.36 1191 SER A N 1
ATOM 2184 C CA . SER A 1 321 ? 13.425 8.799 60.115 1.00 40.70 1191 SER A CA 1
ATOM 2185 C C . SER A 1 321 ? 12.767 7.578 60.755 1.00 45.09 1191 SER A C 1
ATOM 2186 O O . SER A 1 321 ? 12.767 6.487 60.171 1.00 44.94 1191 SER A O 1
ATOM 2188 N N . CYS A 1 322 ? 12.163 7.770 61.937 1.00 41.51 1192 CYS A N 1
ATOM 2189 C CA . CYS A 1 322 ? 11.455 6.695 62.623 1.00 41.12 1192 CYS A CA 1
ATOM 2190 C C . CYS A 1 322 ? 10.106 6.449 61.933 1.00 45.44 1192 CYS A C 1
ATOM 2191 O O . CYS A 1 322 ? 9.455 5.449 62.211 1.00 45.40 1192 CYS A O 1
ATOM 2193 N N . ALA A 1 323 ? 9.699 7.364 61.026 1.00 42.27 1193 ALA A N 1
ATOM 2194 C CA . ALA A 1 323 ? 8.482 7.280 60.216 1.00 42.04 1193 ALA A CA 1
ATOM 2195 C C . ALA A 1 323 ? 8.804 6.492 58.933 1.00 48.06 1193 ALA A C 1
ATOM 2196 O O . ALA A 1 323 ? 7.971 5.694 58.498 1.00 48.02 1193 ALA A O 1
ATOM 2198 N N . GLU A 1 324 ? 10.027 6.699 58.350 1.00 44.90 1194 GLU A N 1
ATOM 2199 C CA . GLU A 1 324 ? 10.534 5.978 57.176 1.00 44.31 1194 GLU A CA 1
ATOM 2200 C C . GLU A 1 324 ? 10.697 4.512 57.580 1.00 49.94 1194 GLU A C 1
ATOM 2201 O O . GLU A 1 324 ? 10.264 3.625 56.838 1.00 49.72 1194 GLU A O 1
ATOM 2205 N N . ARG A 1 325 ? 11.282 4.275 58.787 1.00 46.86 1195 ARG A N 1
ATOM 2206 C CA . ARG A 1 325 ? 11.496 2.956 59.394 1.00 46.47 1195 ARG A CA 1
ATOM 2207 C C . ARG A 1 325 ? 10.158 2.239 59.636 1.00 50.99 1195 ARG A C 1
ATOM 2208 O O . ARG A 1 325 ? 10.060 1.033 59.413 1.00 50.97 1195 ARG A O 1
ATOM 2216 N N . ASP A 1 326 ? 9.136 2.981 60.079 1.00 48.02 1196 ASP A N 1
ATOM 2217 C CA . ASP A 1 326 ? 7.813 2.423 60.344 1.00 48.19 1196 ASP A CA 1
ATOM 2218 C C . ASP A 1 326 ? 6.950 2.341 59.077 1.00 52.40 1196 ASP A C 1
ATOM 2219 O O . ASP A 1 326 ? 5.987 1.569 59.065 1.00 52.98 1196 ASP A O 1
ATOM 2224 N N . GLU A 1 327 ? 7.309 3.097 58.004 1.00 47.56 1197 GLU A N 1
ATOM 2225 C CA . GLU A 1 327 ? 6.617 3.037 56.712 1.00 46.46 1197 GLU A CA 1
ATOM 2226 C C . GLU A 1 327 ? 6.918 1.663 56.107 1.00 47.90 1197 GLU A C 1
ATOM 2227 O O . GLU A 1 327 ? 5.992 0.924 55.778 1.00 47.43 1197 GLU A O 1
ATOM 2229 N N . TRP A 1 328 ? 8.215 1.301 56.049 1.00 42.79 1198 TRP A N 1
ATOM 2230 C CA . TRP A 1 328 ? 8.709 0.017 55.565 1.00 41.87 1198 TRP A CA 1
ATOM 2231 C C . TRP A 1 328 ? 8.235 -1.127 56.456 1.00 45.39 1198 TRP A C 1
ATOM 2232 O O . TRP A 1 328 ? 7.855 -2.175 55.933 1.00 45.54 1198 TRP A O 1
ATOM 2243 N N . TYR A 1 329 ? 8.235 -0.928 57.794 1.00 40.95 1199 TYR A N 1
ATOM 2244 C CA . TYR A 1 329 ? 7.840 -1.977 58.736 1.00 40.40 1199 TYR A CA 1
ATOM 2245 C C . TYR A 1 329 ? 6.426 -2.490 58.454 1.00 45.71 1199 TYR A C 1
ATOM 2246 O O . TYR A 1 329 ? 6.264 -3.696 58.279 1.00 44.83 1199 TYR A O 1
ATOM 2255 N N . GLY A 1 330 ? 5.456 -1.569 58.361 1.00 43.81 1200 GLY A N 1
ATOM 2256 C CA . GLY A 1 330 ? 4.053 -1.855 58.072 1.00 44.03 1200 GLY A CA 1
ATOM 2257 C C . GLY A 1 330 ? 3.834 -2.493 56.717 1.00 49.83 1200 GLY A C 1
ATOM 2258 O O . GLY A 1 330 ? 2.954 -3.347 56.566 1.00 49.72 1200 GLY A O 1
ATOM 2259 N N . CYS A 1 331 ? 4.650 -2.098 55.728 1.00 47.90 1201 CYS A N 1
ATOM 2260 C CA . CYS A 1 331 ? 4.576 -2.644 54.377 1.00 48.50 1201 CYS A CA 1
ATOM 2261 C C . CYS A 1 331 ? 5.198 -4.041 54.321 1.00 53.07 1201 CYS A C 1
ATOM 2262 O O . CYS A 1 331 ? 4.571 -4.953 53.781 1.00 53.52 1201 CYS A O 1
ATOM 2265 N N . LEU A 1 332 ? 6.392 -4.235 54.922 1.00 48.79 1202 LEU A N 1
ATOM 2266 C CA . LEU A 1 332 ? 7.035 -5.551 54.967 1.00 47.94 1202 LEU A CA 1
ATOM 2267 C C . LEU A 1 332 ? 6.194 -6.504 55.815 1.00 52.96 1202 LEU A C 1
ATOM 2268 O O . LEU A 1 332 ? 6.236 -7.712 55.580 1.00 53.19 1202 LEU A O 1
ATOM 2273 N N . SER A 1 333 ? 5.409 -5.953 56.774 1.00 49.49 1203 SER A N 1
ATOM 2274 C CA . SER A 1 333 ? 4.518 -6.713 57.648 1.00 49.84 1203 SER A CA 1
ATOM 2275 C C . SER A 1 333 ? 3.315 -7.232 56.877 1.00 54.89 1203 SER A C 1
ATOM 2276 O O . SER A 1 333 ? 3.087 -8.442 56.873 1.00 54.71 1203 SER A O 1
ATOM 2278 N N . ARG A 1 334 ? 2.576 -6.321 56.192 1.00 52.39 1204 ARG A N 1
ATOM 2279 C CA . ARG A 1 334 ? 1.370 -6.578 55.381 1.00 52.44 1204 ARG A CA 1
ATOM 2280 C C . ARG A 1 334 ? 1.489 -7.792 54.427 1.00 56.68 1204 ARG A C 1
ATOM 2281 O O . ARG A 1 334 ? 0.477 -8.436 54.132 1.00 56.62 1204 ARG A O 1
ATOM 2283 N N . ALA A 1 335 ? 2.714 -8.105 53.959 1.00 52.68 1205 ALA A N 1
ATOM 2284 C CA . ALA A 1 335 ? 2.964 -9.242 53.080 1.00 73.29 1205 ALA A CA 1
ATOM 2285 C C . ALA A 1 335 ? 3.830 -10.281 53.794 1.00 89.89 1205 ALA A C 1
ATOM 2286 O O . ALA A 1 335 ? 3.539 -10.655 54.933 1.00 47.95 1205 ALA A O 1
#

Secondary structure (DSSP, 8-state):
-HHHHHHHHHHHHHHHHHH--HHHIIIIITT--TTT-----HHHHHHHHHHHHHHHHHHHHHHHHHHHHHHHHHTTTT----THHHHTTTTTHHHHHHHHHHHHHHHHHHHHHHTT-HHHHHHHHHHHT--HHHHHHHHHHHHHHHHHHHHHHHTTS-TTSHHHHHHHHHHHHHHHHHHHHHH---HHHHHHHHHHHHHEET------TT-------B--EETTEE---BEE---EEEEEEE-TTS-EEEEEEEE-------S-SB---B-SS-B--B-SSHHHHHHHHHHHHH-

B-factor: mean 29.79, std 14.25, range [3.0, 89.89]

GO terms:
  GO:0005085 guanyl-nucleotide exchange factor activity (F, TAS)
  GO:0005829 cytosol (C, TAS)
  GO:0051056 regulation of small GTPase mediated signal transduction (P, TAS)
  GO:0005515 protein binding (F, IPI)
  GO:0005886 plasma membrane (C, IDA)

Solvent-accessible surface area: 14714 Å² total

CATH classification: 1.20.900.10 (+1 more: 2.30.29.30)

Foldseek 3Di:
DVQLLVLLVVVLVVLVVLLCLVLCCVQPLVLCCLLVCVVPPVVLSVLLNQLSVLSVLLSVLSVQLNVVSVVCSVCCVPPVARLVSLVVQLVSLVSLLVNLLCLCVNLVSQVVCLVPRVSSVVSCVSVVVCNPSLVCVSSNLVLLVLLLSLVSSLVPDDCPDPRNVSSVVSNVSSCVRLVSNVVSPCSVQSNVQSVLCSQEPARHGPSDPPDGWQDWDWWADDPLDDFIWIWTDQAKIFTWHQDPVSGIYGPDMGGQDQDDPSAPLDDWDDDPVDIGGGDPDVVRSVVVVVRSVVD

Radius of gyration: 22.82 Å; Cα contacts (8 Å, |Δi|>4): 374; chains: 1; bounding box: 53×48×64 Å

Organism: Homo sapiens (NCBI:txid9606)

InterPro domains:
  IPR000219 Dbl homology domain [PF00621] (896-1082)
  IPR000219 Dbl homology domain [PS50010] (892-1084)
  IPR000219 Dbl homology domain [SM00325] (896-1083)
  IPR000219 Dbl homology domain [cd00160] (896-1082)
  IPR000306 FYVE zinc finger [PF01363] (1242-1301)
  IPR000306 FYVE zinc finger [SM00064] (1234-1302)
  IPR001849 Pleckstrin homology domain [PF00169] (1116-1206)
  IPR001849 Pleckstrin homology domain [PF00169] (1366-1459)
  IPR001849 Pleckstrin homology domain [PS50003] (1113-1207)
  IPR001849 Pleckstrin homology domain [PS50003] (1363-1461)
  IPR001849 Pleckstrin homology domain [SM00233] (1114-1209)
  IPR001849 Pleckstrin homology domain [SM00233] (1364-1462)
  IPR011993 PH-like domain superfamily [G3DSA:2.30.29.30] (1104-1205)
  IPR011993 PH-like domain superfamily [G3DSA:2.30.29.30] (1358-1461)
  IPR013083 Zinc finger, RING/FYVE/PHD-type [G3DSA:3.30.40.10] (1227-1308)
  IPR017455 Zinc finger, FYVE-related [PS50178] (1248-1301)
  IPR035899 Dbl homology (DH) domain superfamily [G3DSA:1.20.900.10] (891-1103)
  IPR035899 Dbl homology (DH) domain superfamily [SSF48065] (890-1100)
  IPR051092 FYVE, RhoGEF and PH domain-containing [PTHR12673] (522-1447)

Sequence (295 aa):
QSRALVIAQELLSSEKAYVELQHLNLDFHGAVRALDDDHEDTLAREELRQGLSELPAIHDLHQGILEELEERLSNWESQQKVADVFLAREQGFDHHATHILQFDRYLGLLSENCLHSPRLAAAVREFEQSTAKHRLLRVVQRLFQYQVLLTDYLNNLCPDSAEYDNTQGALSLISKVTDRANDSEQGENLQKLVHIEHSVRGQGDLLQPGREFLKEGTLKVTGKNRRPRHLFLNDVLLYTYPQKDGKYRLKNTLAVSRPVEKVPYALKIETSESCLLSASSCAERDEWYGCLSRA